Protein 2IQJ (pdb70)

Structure (mmCIF, N/CA/C/O backbone):
data_2IQJ
#
_entry.id   2IQJ
#
_cell.length_a   34.812
_cell.length_b   38.513
_cell.length_c   47.386
_cell.angle_alpha   90.10
_cell.angle_beta   108.89
_cell.angle_gamma   105.13
#
_symmetry.space_group_name_H-M   'P 1'
#
loop_
_entity.id
_entity.type
_entity.pdbx_description
1 polymer 'Stromal membrane-associated protein 1-like'
2 non-polymer 'ZINC ION'
3 non-polymer BETA-MERCAPTOETHANOL
4 non-polymer 'UNKNOWN ATOM OR ION'
5 water water
#
loop_
_atom_site.group_PDB
_atom_site.id
_atom_site.type_symbol
_atom_site.label_atom_id
_atom_site.label_alt_id
_atom_site.label_comp_id
_atom_site.label_asym_id
_atom_site.label_entity_id
_atom_site.label_seq_id
_atom_site.pdbx_PDB_ins_code
_atom_site.Cartn_x
_atom_site.Cartn_y
_atom_site.Cartn_z
_atom_site.occupancy
_atom_site.B_iso_or_equiv
_atom_site.auth_seq_id
_atom_site.auth_comp_id
_atom_site.auth_asym_id
_atom_site.auth_atom_id
_atom_site.pdbx_PDB_model_num
ATOM 1 N N . ARG A 1 13 ? 37.767 36.084 -11.940 1.00 36.56 11 ARG A N 1
ATOM 2 C CA . ARG A 1 13 ? 36.934 37.280 -12.324 1.00 37.47 11 ARG A CA 1
ATOM 3 C C . ARG A 1 13 ? 36.226 37.882 -11.104 1.00 35.04 11 ARG A C 1
ATOM 4 O O . ARG A 1 13 ? 36.161 39.114 -10.958 1.00 31.13 11 ARG A O 1
ATOM 6 N N . TYR A 1 14 ? 35.718 37.002 -10.232 1.00 33.62 12 TYR A N 1
ATOM 7 C CA . TYR A 1 14 ? 34.911 37.391 -9.053 1.00 35.60 12 TYR A CA 1
ATOM 8 C C . TYR A 1 14 ? 35.559 37.103 -7.680 1.00 34.89 12 TYR A C 1
ATOM 9 O O . TYR A 1 14 ? 34.923 37.299 -6.643 1.00 34.15 12 TYR A O 1
ATOM 18 N N . GLN A 1 15 ? 36.814 36.666 -7.673 1.00 36.76 13 GLN A N 1
ATOM 19 C CA . GLN A 1 15 ? 37.535 36.371 -6.414 1.00 35.76 13 GLN A CA 1
ATOM 20 C C . GLN A 1 15 ? 37.564 37.597 -5.465 1.00 34.53 13 GLN A C 1
ATOM 21 O O . GLN A 1 15 ? 37.460 37.451 -4.232 1.00 30.35 13 GLN A O 1
ATOM 24 N N . ALA A 1 16 ? 37.723 38.787 -6.048 1.00 28.54 14 ALA A N 1
ATOM 25 C CA . ALA A 1 16 ? 37.750 40.038 -5.299 1.00 25.34 14 ALA A CA 1
ATOM 26 C C . ALA A 1 16 ? 36.463 40.293 -4.586 1.00 23.18 14 ALA A C 1
ATOM 27 O O . ALA A 1 16 ? 36.454 40.656 -3.410 1.00 24.66 14 ALA A O 1
ATOM 29 N N . VAL A 1 17 ? 35.365 40.155 -5.319 1.00 22.00 15 VAL A N 1
ATOM 30 C CA . VAL A 1 17 ? 34.028 40.377 -4.769 1.00 23.98 15 VAL A CA 1
ATOM 31 C C . VAL A 1 17 ? 33.776 39.428 -3.605 1.00 23.52 15 VAL A C 1
ATOM 32 O O . VAL A 1 17 ? 33.292 39.839 -2.553 1.00 22.07 15 VAL A O 1
ATOM 36 N N . LEU A 1 18 ? 34.150 38.168 -3.814 1.00 20.39 16 LEU A N 1
ATOM 37 C CA . LEU A 1 18 ? 34.027 37.109 -2.835 1.00 24.33 16 LEU A CA 1
ATOM 38 C C . LEU A 1 18 ? 34.886 37.363 -1.604 1.00 23.71 16 LEU A C 1
ATOM 39 O O . LEU A 1 18 ? 34.422 37.144 -0.483 1.00 24.80 16 LEU A O 1
ATOM 44 N N . ALA A 1 19 ? 36.115 37.852 -1.830 1.00 20.96 17 ALA A N 1
ATOM 45 C CA . ALA A 1 19 ? 37.020 38.242 -0.781 1.00 24.48 17 ALA A CA 1
ATOM 46 C C . ALA A 1 19 ? 36.383 39.301 0.120 1.00 25.91 17 ALA A C 1
ATOM 47 O O . ALA A 1 19 ? 36.351 39.128 1.336 1.00 24.57 17 ALA A O 1
ATOM 49 N N . ASN A 1 20 ? 35.803 40.341 -0.490 1.00 28.35 18 ASN A N 1
ATOM 50 C CA A ASN A 1 20 ? 35.150 41.421 0.250 0.50 29.32 18 ASN A CA 1
ATOM 51 C CA B ASN A 1 20 ? 35.164 41.423 0.260 0.50 29.20 18 ASN A CA 1
ATOM 52 C C . ASN A 1 20 ? 33.949 40.935 1.047 1.00 29.49 18 ASN A C 1
ATOM 53 O O . ASN A 1 20 ? 33.670 41.437 2.128 1.00 28.56 18 ASN A O 1
ATOM 62 N N . LEU A 1 21 ? 33.230 39.971 0.492 1.00 28.83 19 LEU A N 1
ATOM 63 C CA . LEU A 1 21 ? 32.137 39.342 1.215 1.00 28.24 19 LEU A CA 1
ATOM 64 C C . LEU A 1 21 ? 32.682 38.474 2.357 1.00 24.05 19 LEU A C 1
ATOM 65 O O . LEU A 1 21 ? 32.039 38.396 3.381 1.00 30.05 19 LEU A O 1
ATOM 70 N N . LEU A 1 22 ? 33.860 37.854 2.196 1.00 25.36 20 LEU A N 1
ATOM 71 C CA . LEU A 1 22 ? 34.443 37.022 3.289 1.00 25.37 20 LEU A CA 1
ATOM 72 C C . LEU A 1 22 ? 35.028 37.872 4.438 1.00 27.31 20 LEU A C 1
ATOM 73 O O . LEU A 1 22 ? 35.439 37.319 5.457 1.00 24.45 20 LEU A O 1
ATOM 78 N N . LEU A 1 23 ? 35.040 39.197 4.260 1.00 27.15 21 LEU A N 1
ATOM 79 C CA . LEU A 1 23 ? 35.469 40.160 5.289 1.00 28.65 21 LEU A CA 1
ATOM 80 C C . LEU A 1 23 ? 34.365 40.504 6.221 1.00 30.80 21 LEU A C 1
ATOM 81 O O . LEU A 1 23 ? 34.616 40.955 7.338 1.00 36.09 21 LEU A O 1
ATOM 86 N N . GLU A 1 24 ? 33.129 40.352 5.757 1.00 30.76 22 GLU A N 1
ATOM 87 C CA . GLU A 1 24 ? 31.989 40.593 6.608 1.00 31.36 22 GLU A CA 1
ATOM 88 C C . GLU A 1 24 ? 32.121 39.686 7.859 1.00 28.42 22 GLU A C 1
ATOM 89 O O . GLU A 1 24 ? 32.436 38.499 7.759 1.00 24.36 22 GLU A O 1
ATOM 95 N N . GLU A 1 25 ? 31.946 40.264 9.040 1.00 29.58 23 GLU A N 1
ATOM 96 C CA . GLU A 1 25 ? 32.204 39.514 10.300 1.00 29.38 23 GLU A CA 1
ATOM 97 C C . GLU A 1 25 ? 31.451 38.166 10.435 1.00 25.41 23 GLU A C 1
ATOM 98 O O . GLU A 1 25 ? 32.051 37.139 10.781 1.00 27.12 23 GLU A O 1
ATOM 104 N N . ASP A 1 26 ? 30.151 38.166 10.145 1.00 25.56 24 ASP A N 1
ATOM 105 C CA . ASP A 1 26 ? 29.364 36.919 10.130 1.00 24.13 24 ASP A CA 1
ATOM 106 C C . ASP A 1 26 ? 29.903 35.850 9.167 1.00 24.75 24 ASP A C 1
ATOM 107 O O . ASP A 1 26 ? 29.670 34.636 9.375 1.00 18.17 24 ASP A O 1
ATOM 112 N N . ASN A 1 27 ? 30.606 36.287 8.117 1.00 22.06 25 ASN A N 1
ATOM 113 C CA . ASN A 1 27 ? 31.107 35.367 7.088 1.00 20.48 25 ASN A CA 1
ATOM 114 C C . ASN A 1 27 ? 32.498 34.822 7.384 1.00 21.16 25 ASN A C 1
ATOM 115 O O . ASN A 1 27 ? 33.087 34.080 6.570 1.00 20.27 25 ASN A O 1
ATOM 120 N N . LYS A 1 28 ? 33.020 35.171 8.558 1.00 24.79 26 LYS A N 1
ATOM 121 C CA . LYS A 1 28 ? 34.318 34.681 9.019 1.00 26.66 26 LYS A CA 1
ATOM 122 C C . LYS A 1 28 ? 34.174 33.351 9.782 1.00 24.14 26 LYS A C 1
ATOM 123 O O . LYS A 1 28 ? 35.151 32.805 10.252 1.00 25.40 26 LYS A O 1
ATOM 127 N N . PHE A 1 29 ? 32.941 32.844 9.853 1.00 22.98 27 PHE A N 1
ATOM 128 C CA . PHE A 1 29 ? 32.595 31.618 10.573 1.00 18.90 27 PHE A CA 1
ATOM 129 C C . PHE A 1 29 ? 31.591 30.802 9.766 1.00 17.65 27 PHE A C 1
ATOM 130 O O . PHE A 1 29 ? 30.706 31.360 9.128 1.00 19.29 27 PHE A O 1
ATOM 138 N N . CYS A 1 30 ? 31.718 29.490 9.795 1.00 17.91 28 CYS A N 1
ATOM 139 C CA . CYS A 1 30 ? 30.776 28.646 9.106 1.00 17.81 28 CYS A CA 1
ATOM 140 C C . CYS A 1 30 ? 29.357 28.939 9.597 1.00 15.54 28 CYS A C 1
ATOM 141 O O . CYS A 1 30 ? 29.120 29.078 10.775 1.00 14.86 28 CYS A O 1
ATOM 144 N N . ALA A 1 31 ? 28.428 29.083 8.656 1.00 15.14 29 ALA A N 1
ATOM 145 C CA . ALA A 1 31 ? 27.038 29.397 8.978 1.00 16.80 29 ALA A CA 1
ATOM 146 C C . ALA A 1 31 ? 26.391 28.355 9.870 1.00 19.35 29 ALA A C 1
ATOM 147 O O . ALA A 1 31 ? 25.490 28.675 10.642 1.00 21.02 29 ALA A O 1
ATOM 149 N N . ASP A 1 32 ? 26.818 27.104 9.726 1.00 17.64 30 ASP A N 1
ATOM 150 C CA . ASP A 1 32 ? 26.172 25.998 10.427 1.00 17.35 30 ASP A CA 1
ATOM 151 C C . ASP A 1 32 ? 26.907 25.570 11.672 1.00 14.81 30 ASP A C 1
ATOM 152 O O . ASP A 1 32 ? 26.288 25.428 12.697 1.00 16.14 30 ASP A O 1
ATOM 157 N N . CYS A 1 33 ? 28.227 25.400 11.582 1.00 16.29 31 CYS A N 1
ATOM 158 C CA . CYS A 1 33 ? 29.017 24.915 12.735 1.00 16.24 31 CYS A CA 1
ATOM 159 C C . CYS A 1 33 ? 29.933 25.998 13.377 1.00 16.67 31 CYS A C 1
ATOM 160 O O . CYS A 1 33 ? 30.542 25.731 14.401 1.00 16.36 31 CYS A O 1
ATOM 163 N N . GLN A 1 34 ? 30.027 27.170 12.724 1.00 16.41 32 GLN A N 1
ATOM 164 C CA . GLN A 1 34 ? 30.811 28.365 13.178 1.00 19.94 32 GLN A CA 1
ATOM 165 C C . GLN A 1 34 ? 32.317 28.185 13.275 1.00 22.26 32 GLN A C 1
ATOM 166 O O . GLN A 1 34 ? 33.023 29.005 13.878 1.00 21.32 32 GLN A O 1
ATOM 172 N N . SER A 1 35 ? 32.835 27.166 12.624 1.00 22.88 33 SER A N 1
ATOM 173 C CA . SER A 1 35 ? 34.282 27.043 12.504 1.00 25.00 33 SER A CA 1
ATOM 174 C C . SER A 1 35 ? 34.841 28.216 11.673 1.00 24.84 33 SER A C 1
ATOM 175 O O . SER A 1 35 ? 34.186 28.763 10.781 1.00 19.74 33 SER A O 1
ATOM 178 N N . LYS A 1 36 ? 36.056 28.619 11.967 1.00 23.83 34 LYS A N 1
ATOM 179 C CA . LYS A 1 36 ? 36.523 29.870 11.385 1.00 24.10 34 LYS A CA 1
ATOM 180 C C . LYS A 1 36 ? 37.024 29.748 9.944 1.00 22.80 34 LYS A C 1
ATOM 181 O O . LYS A 1 36 ? 37.564 28.724 9.542 1.00 25.93 34 LYS A O 1
ATOM 187 N N . GLY A 1 37 ? 36.788 30.818 9.184 1.00 21.13 35 GLY A N 1
ATOM 188 C CA . GLY A 1 37 ? 37.289 30.953 7.840 1.00 23.15 35 GLY A CA 1
ATOM 189 C C . GLY A 1 37 ? 36.702 29.987 6.839 1.00 21.28 35 GLY A C 1
ATOM 190 O O . GLY A 1 37 ? 37.446 29.279 6.176 1.00 25.00 35 GLY A O 1
ATOM 191 N N . PRO A 1 38 ? 35.358 29.976 6.694 1.00 22.79 36 PRO A N 1
ATOM 192 C CA . PRO A 1 38 ? 34.730 29.100 5.724 1.00 23.19 36 PRO A CA 1
ATOM 193 C C . PRO A 1 38 ? 35.165 29.460 4.288 1.00 20.21 36 PRO A C 1
ATOM 194 O O . PRO A 1 38 ? 35.253 30.637 3.979 1.00 17.60 36 PRO A O 1
ATOM 198 N N . ARG A 1 39 ? 35.443 28.457 3.448 1.00 19.80 37 ARG A N 1
ATOM 199 C CA . ARG A 1 39 ? 35.883 28.697 2.048 1.00 23.49 37 ARG A CA 1
ATOM 200 C C . ARG A 1 39 ? 34.980 27.994 1.010 1.00 22.36 37 ARG A C 1
ATOM 201 O O . ARG A 1 39 ? 35.363 27.818 -0.140 1.00 22.48 37 ARG A O 1
ATOM 209 N N . TRP A 1 40 ? 33.758 27.661 1.431 1.00 19.03 38 TRP A N 1
ATOM 210 C CA . TRP A 1 40 ? 32.773 27.032 0.613 1.00 18.88 38 TRP A CA 1
ATOM 211 C C . TRP A 1 40 ? 31.462 27.770 0.799 1.00 19.41 38 TRP A C 1
ATOM 212 O O . TRP A 1 40 ? 31.322 28.667 1.674 1.00 16.07 38 TRP A O 1
ATOM 223 N N . ALA A 1 41 ? 30.517 27.471 -0.075 1.00 19.68 39 ALA A N 1
ATOM 224 C CA . ALA A 1 41 ? 29.223 28.143 -0.020 1.00 17.33 39 ALA A CA 1
ATOM 225 C C . ALA A 1 41 ? 28.130 27.286 -0.589 1.00 16.56 39 ALA A C 1
ATOM 226 O O . ALA A 1 41 ? 28.357 26.494 -1.533 1.00 17.21 39 ALA A O 1
ATOM 228 N N . SER A 1 42 ? 26.942 27.437 0.004 1.00 15.24 40 SER A N 1
ATOM 229 C CA . SER A 1 42 ? 25.696 27.121 -0.625 1.00 17.23 40 SER A CA 1
ATOM 230 C C . SER A 1 42 ? 25.155 28.443 -1.195 1.00 19.73 40 SER A C 1
ATOM 231 O O . SER A 1 42 ? 24.695 29.343 -0.455 1.00 18.64 40 SER A O 1
ATOM 234 N N . TRP A 1 43 ? 25.211 28.564 -2.508 1.00 16.71 41 TRP A N 1
ATOM 235 C CA . TRP A 1 43 ? 24.931 29.838 -3.137 1.00 19.64 41 TRP A CA 1
ATOM 236 C C . TRP A 1 43 ? 23.435 30.084 -3.327 1.00 19.17 41 TRP A C 1
ATOM 237 O O . TRP A 1 43 ? 22.993 31.234 -3.284 1.00 20.88 41 TRP A O 1
ATOM 248 N N . ASN A 1 44 ? 22.641 29.025 -3.452 1.00 17.61 42 ASN A N 1
ATOM 249 C CA . ASN A 1 44 ? 21.178 29.227 -3.577 1.00 19.91 42 ASN A CA 1
ATOM 250 C C . ASN A 1 44 ? 20.533 29.563 -2.199 1.00 20.01 42 ASN A C 1
ATOM 251 O O . ASN A 1 44 ? 19.597 30.345 -2.116 1.00 23.30 42 ASN A O 1
ATOM 256 N N . ILE A 1 45 ? 21.087 28.999 -1.139 1.00 19.82 43 ILE A N 1
ATOM 257 C CA . ILE A 1 45 ? 20.703 29.347 0.225 1.00 19.55 43 ILE A CA 1
ATOM 258 C C . ILE A 1 45 ? 21.316 30.715 0.597 1.00 19.38 43 ILE A C 1
ATOM 259 O O . ILE A 1 45 ? 20.627 31.537 1.139 1.00 17.91 43 ILE A O 1
ATOM 264 N N . GLY A 1 46 ? 22.605 30.917 0.278 1.00 16.70 44 GLY A N 1
ATOM 265 C CA . GLY A 1 46 ? 23.334 32.178 0.474 1.00 18.74 44 GLY A CA 1
ATOM 266 C C . GLY A 1 46 ? 24.241 32.225 1.695 1.00 17.36 44 GLY A C 1
ATOM 267 O O . GLY A 1 46 ? 24.432 33.280 2.310 1.00 21.03 44 GLY A O 1
ATOM 268 N N . VAL A 1 47 ? 24.775 31.072 2.057 1.00 19.14 45 VAL A N 1
ATOM 269 C CA . VAL A 1 47 ? 25.608 30.920 3.254 1.00 16.14 45 VAL A CA 1
ATOM 270 C C . VAL A 1 47 ? 27.027 30.495 2.880 1.00 16.68 45 VAL A C 1
ATOM 271 O O . VAL A 1 47 ? 27.215 29.706 1.959 1.00 18.57 45 VAL A O 1
ATOM 275 N N . PHE A 1 48 ? 27.995 31.029 3.606 1.00 13.88 46 PHE A N 1
ATOM 276 C CA . PHE A 1 48 ? 29.347 30.550 3.550 1.00 16.68 46 PHE A C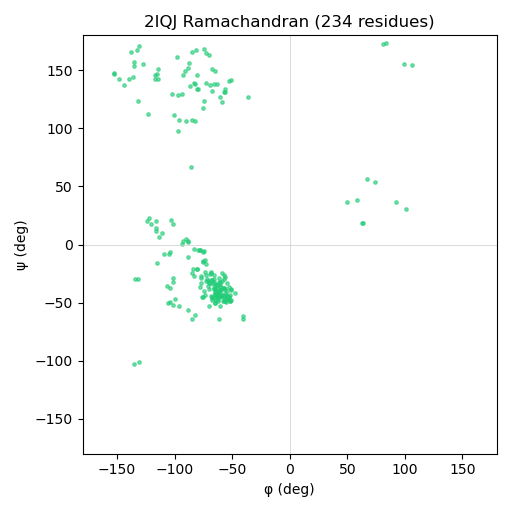A 1
ATOM 277 C C . PHE A 1 48 ? 29.566 29.511 4.654 1.00 15.99 46 PHE A C 1
ATOM 278 O O . PHE A 1 48 ? 29.278 29.766 5.831 1.00 18.14 46 PHE A O 1
ATOM 286 N N . ILE A 1 49 ? 30.104 28.368 4.257 1.00 13.10 47 ILE A N 1
ATOM 287 C CA . ILE A 1 49 ? 30.256 27.186 5.104 1.00 13.21 47 ILE A CA 1
ATOM 288 C C . ILE A 1 49 ? 31.647 26.573 4.940 1.00 15.35 47 ILE A C 1
ATOM 289 O O . ILE A 1 49 ? 32.330 26.775 3.937 1.00 17.81 47 ILE A O 1
ATOM 294 N N . CYS A 1 50 ? 32.063 25.821 5.949 1.00 16.92 48 CYS A N 1
ATOM 295 C CA . CYS A 1 50 ? 33.305 25.071 5.892 1.00 19.54 48 CYS A CA 1
ATOM 296 C C . CYS A 1 50 ? 33.175 23.827 4.982 1.00 19.06 48 CYS A C 1
ATOM 297 O O . CYS A 1 50 ? 32.079 23.420 4.581 1.00 17.32 48 CYS A O 1
ATOM 300 N N . ILE A 1 51 ? 34.315 23.222 4.678 1.00 21.13 49 ILE A N 1
ATOM 301 C CA . ILE A 1 51 ? 34.350 22.106 3.748 1.00 21.32 49 ILE A CA 1
ATOM 302 C C . ILE A 1 51 ? 33.559 20.893 4.259 1.00 19.20 49 ILE A C 1
ATOM 303 O O . ILE A 1 51 ? 32.974 20.165 3.470 1.00 17.83 49 ILE A O 1
ATOM 308 N N . ARG A 1 52 ? 33.576 20.666 5.570 1.00 20.90 50 ARG A N 1
ATOM 309 C CA . ARG A 1 52 ? 32.835 19.559 6.175 1.00 18.60 50 ARG A CA 1
ATOM 310 C C . ARG A 1 52 ? 31.332 19.755 6.026 1.00 18.12 50 ARG A C 1
ATOM 311 O O . ARG A 1 52 ? 30.648 18.820 5.661 1.00 16.77 50 ARG A O 1
ATOM 319 N N . CYS A 1 53 ? 30.831 20.958 6.313 1.00 15.33 51 CYS A N 1
ATOM 320 C CA . CYS A 1 53 ? 29.416 21.253 6.171 1.00 17.59 51 CYS A CA 1
ATOM 321 C C . CYS A 1 53 ? 29.022 21.348 4.705 1.00 17.97 51 CYS A C 1
ATOM 322 O O . CYS A 1 53 ? 27.912 21.001 4.357 1.00 21.59 51 CYS A O 1
ATOM 325 N N . ALA A 1 54 ? 29.944 21.763 3.832 1.00 20.61 52 ALA A N 1
ATOM 326 C CA . ALA A 1 54 ? 29.698 21.714 2.352 1.00 20.39 52 ALA A CA 1
ATOM 327 C C . ALA A 1 54 ? 29.450 20.265 1.909 1.00 18.00 52 ALA A C 1
ATOM 328 O O . ALA A 1 54 ? 28.596 20.020 1.086 1.00 17.78 52 ALA A O 1
ATOM 330 N N . GLY A 1 55 ? 30.196 19.321 2.496 1.00 15.84 53 GLY A N 1
ATOM 331 C CA . GLY A 1 55 ? 30.025 17.875 2.272 1.00 19.62 53 GLY A CA 1
ATOM 332 C C . GLY A 1 55 ? 28.628 17.372 2.637 1.00 18.75 53 GLY A C 1
ATOM 333 O O . GLY A 1 55 ? 28.009 16.624 1.877 1.00 21.00 53 GLY A O 1
ATOM 334 N N . ILE A 1 56 ? 28.121 17.827 3.779 1.00 18.52 54 ILE A N 1
ATOM 335 C CA . ILE A 1 56 ? 26.723 17.602 4.204 1.00 18.28 54 ILE A CA 1
ATOM 336 C C . ILE A 1 56 ? 25.658 18.263 3.293 1.00 19.40 54 ILE A C 1
ATOM 337 O O . ILE A 1 56 ? 24.655 17.608 2.932 1.00 17.76 54 ILE A O 1
ATOM 342 N N . HIS A 1 57 ? 25.846 19.544 2.950 1.00 15.13 55 HIS A N 1
ATOM 343 C CA . HIS A 1 57 ? 24.982 20.254 2.001 1.00 18.08 55 HIS A CA 1
ATOM 344 C C . HIS A 1 57 ? 24.886 19.479 0.697 1.00 21.36 55 HIS A C 1
ATOM 345 O O . HIS A 1 57 ? 23.798 19.249 0.197 1.00 20.14 55 HIS A O 1
ATOM 352 N N . ARG A 1 58 ? 26.034 19.034 0.183 1.00 21.89 56 ARG A N 1
ATOM 353 C CA . ARG A 1 58 ? 26.055 18.248 -1.049 1.00 28.14 56 ARG A CA 1
ATOM 354 C C . ARG A 1 58 ? 25.112 17.058 -0.992 1.00 28.24 56 ARG A C 1
ATOM 355 O O . ARG A 1 58 ? 24.389 16.787 -1.951 1.00 26.59 56 ARG A O 1
ATOM 363 N N . ASN A 1 59 ? 25.115 16.357 0.129 1.00 29.36 57 ASN A N 1
ATOM 364 C CA . ASN A 1 59 ? 24.266 15.201 0.286 1.00 30.30 57 ASN A CA 1
ATOM 365 C C . ASN A 1 59 ? 22.793 15.515 0.519 1.00 28.53 57 ASN A C 1
ATOM 366 O O . ASN A 1 59 ? 21.978 14.618 0.408 1.00 28.98 57 ASN A O 1
ATOM 371 N N . LEU A 1 60 ? 22.455 16.767 0.837 1.00 25.79 58 LEU A N 1
ATOM 372 C CA . LEU A 1 60 ? 21.046 17.161 0.932 1.00 27.15 58 LEU A CA 1
ATOM 373 C C . LEU A 1 60 ? 20.376 17.122 -0.428 1.00 26.73 58 LEU A C 1
ATOM 374 O O . LEU A 1 60 ? 19.181 16.874 -0.513 1.00 27.04 58 LEU A O 1
ATOM 379 N N . GLY A 1 61 ? 21.141 17.383 -1.477 1.00 25.69 59 GLY A N 1
ATOM 380 C CA . GLY A 1 61 ? 20.621 17.388 -2.850 1.00 27.48 59 GLY A CA 1
ATOM 381 C C . G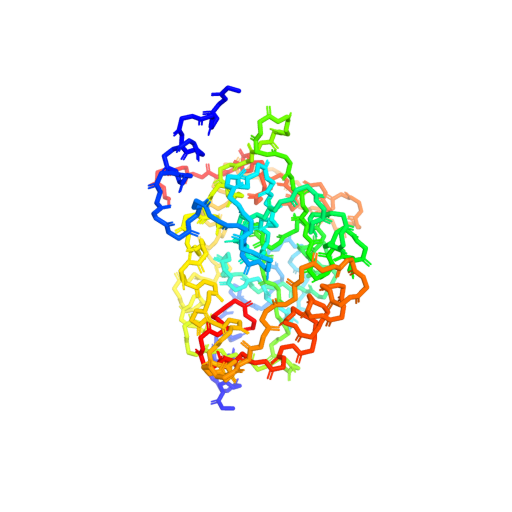LY A 1 61 ? 20.514 18.817 -3.344 1.00 26.37 59 GLY A C 1
ATOM 382 O O . GLY A 1 61 ? 20.377 19.750 -2.547 1.00 26.52 59 GLY A O 1
ATOM 383 N N . VAL A 1 62 ? 20.569 18.975 -4.663 1.00 25.09 60 VAL A N 1
ATOM 384 C CA . VAL A 1 62 ? 20.576 20.290 -5.320 1.00 24.80 60 VAL A CA 1
ATOM 385 C C . VAL A 1 62 ? 19.245 20.998 -5.315 1.00 22.81 60 VAL A C 1
ATOM 386 O O . VAL A 1 62 ? 19.184 22.207 -5.597 1.00 21.82 60 VAL A O 1
ATOM 390 N N . HIS A 1 63 ? 18.183 20.263 -4.983 1.00 20.30 61 HIS A N 1
ATOM 391 C CA . HIS A 1 63 ? 16.892 20.871 -4.718 1.00 23.01 61 HIS A CA 1
ATOM 392 C C . HIS A 1 63 ? 16.913 21.698 -3.449 1.00 22.58 61 HIS A C 1
ATOM 393 O O . HIS A 1 63 ? 16.117 22.614 -3.328 1.00 24.03 61 HIS A O 1
ATOM 400 N N . ILE A 1 64 ? 17.835 21.392 -2.525 1.00 21.68 62 ILE A N 1
ATOM 401 C CA . ILE A 1 64 ? 17.957 22.109 -1.246 1.00 22.40 62 ILE A CA 1
ATOM 402 C C . ILE A 1 64 ? 19.172 23.072 -1.278 1.00 21.84 62 ILE A C 1
ATOM 403 O O . ILE A 1 64 ? 19.052 24.258 -0.958 1.00 20.06 62 ILE A O 1
ATOM 408 N N . SER A 1 65 ? 20.319 22.563 -1.698 1.00 21.10 63 SER A N 1
ATOM 409 C CA . SER A 1 65 ? 21.570 23.304 -1.586 1.00 19.49 63 SER A CA 1
ATOM 410 C C . SER A 1 65 ? 22.467 23.052 -2.761 1.00 16.15 63 SER A C 1
ATOM 411 O O . SER A 1 65 ? 22.606 21.921 -3.211 1.00 16.91 63 SER A O 1
ATOM 414 N N . ARG A 1 66 ? 23.071 24.123 -3.260 1.00 18.44 64 ARG A N 1
ATOM 415 C CA . ARG A 1 66 ? 23.985 24.055 -4.391 1.00 19.36 64 ARG A CA 1
ATOM 416 C C . ARG A 1 66 ? 25.300 24.645 -3.928 1.00 18.24 64 ARG A C 1
ATOM 417 O O . ARG A 1 66 ? 25.401 25.815 -3.660 1.00 19.62 64 ARG A O 1
ATOM 425 N N . VAL A 1 67 ? 26.304 23.787 -3.841 1.00 17.84 65 VAL A N 1
ATOM 426 C CA . VAL A 1 67 ? 27.525 24.061 -3.142 1.00 18.91 65 VAL A CA 1
ATOM 427 C C . VAL A 1 67 ? 28.640 24.420 -4.134 1.00 19.73 65 VAL A C 1
ATOM 428 O O . VAL A 1 67 ? 28.861 23.686 -5.091 1.00 16.45 65 VAL A O 1
ATOM 432 N N . LYS A 1 68 ? 29.325 25.530 -3.895 1.00 20.60 66 LYS A N 1
ATOM 433 C CA . LYS A 1 68 ? 30.590 25.839 -4.572 1.00 21.01 66 LYS A CA 1
ATOM 434 C C . LYS A 1 68 ? 31.741 26.192 -3.618 1.00 23.22 66 LYS A C 1
ATOM 435 O O . LYS A 1 68 ? 3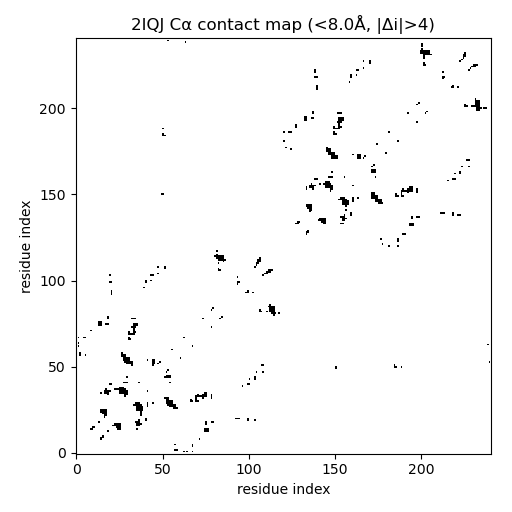1.542 26.663 -2.506 1.00 25.06 66 LYS A O 1
ATOM 441 N N . SER A 1 69 ? 32.952 25.969 -4.102 1.00 21.23 67 SER A N 1
ATOM 442 C CA . SER A 1 69 ? 34.166 26.462 -3.483 1.00 18.91 67 SER A CA 1
ATOM 443 C C . SER A 1 69 ? 34.347 27.928 -3.871 1.00 22.33 67 SER A C 1
ATOM 444 O O . SER A 1 69 ? 34.184 28.314 -5.044 1.00 23.22 67 SER A O 1
ATOM 447 N N . VAL A 1 70 ? 34.667 28.735 -2.884 1.00 19.20 68 VAL A N 1
ATOM 448 C CA . VAL A 1 70 ? 35.028 30.120 -3.063 1.00 23.01 68 VAL A CA 1
ATOM 449 C C . VAL A 1 70 ? 36.272 30.296 -3.950 1.00 24.71 68 VAL A C 1
ATOM 450 O O . VAL A 1 70 ? 36.358 31.241 -4.695 1.00 23.86 68 VAL A O 1
ATOM 454 N N . ASN A 1 71 ? 37.220 29.383 -3.886 1.00 26.32 69 ASN A N 1
ATOM 455 C CA . ASN A 1 71 ? 38.479 29.601 -4.611 1.00 32.83 69 ASN A CA 1
ATOM 456 C C . ASN A 1 71 ? 38.770 28.618 -5.751 1.00 29.49 69 ASN A C 1
ATOM 457 O O . ASN A 1 71 ? 39.581 28.911 -6.612 1.00 32.44 69 ASN A O 1
ATOM 462 N N . LEU A 1 72 ? 38.073 27.493 -5.780 1.00 24.58 70 LEU A N 1
ATOM 463 C CA . LEU A 1 72 ? 38.250 26.509 -6.831 1.00 21.70 70 LEU A CA 1
ATOM 464 C C . LEU A 1 72 ? 37.168 26.546 -7.899 1.00 24.65 70 LEU A C 1
ATOM 465 O O . LEU A 1 72 ? 37.404 26.109 -9.011 1.00 26.49 70 LEU A O 1
ATOM 470 N N . ASP A 1 73 ? 35.964 26.967 -7.546 1.00 19.22 71 ASP A N 1
ATOM 471 C CA . ASP A 1 73 ? 34.890 27.039 -8.535 1.00 20.80 71 ASP A CA 1
ATOM 472 C C . ASP A 1 73 ? 34.849 28.380 -9.281 1.00 22.07 71 ASP A C 1
ATOM 473 O O . ASP A 1 73 ? 35.221 29.433 -8.740 1.00 25.13 71 ASP A O 1
ATOM 478 N N . GLN A 1 74 ? 34.355 28.337 -10.518 1.00 24.30 72 GLN A N 1
ATOM 479 C CA . GLN A 1 74 ? 33.959 29.525 -11.253 1.00 27.04 72 GLN A CA 1
ATOM 480 C C . GLN A 1 74 ? 32.542 29.896 -10.835 1.00 21.99 72 GLN A C 1
ATOM 481 O O . GLN A 1 74 ? 31.695 29.041 -10.647 1.00 25.23 72 GLN A O 1
ATOM 487 N N . TRP A 1 75 ? 32.303 31.180 -10.669 1.00 20.28 73 TRP A N 1
ATOM 488 C CA . TRP A 1 75 ? 30.996 31.671 -10.244 1.00 22.61 73 TRP A CA 1
ATOM 489 C C . TRP A 1 75 ? 30.381 32.501 -11.340 1.00 24.76 73 TRP A C 1
ATOM 490 O O . TRP A 1 75 ? 31.089 33.197 -12.061 1.00 28.54 73 TRP A O 1
ATOM 501 N N . THR A 1 76 ? 29.048 32.456 -11.449 1.00 23.09 74 THR A N 1
ATOM 502 C CA . THR A 1 76 ? 28.322 33.377 -12.311 1.00 21.92 74 THR A CA 1
ATOM 503 C C . THR A 1 76 ? 28.014 34.642 -11.516 1.00 25.12 74 THR A C 1
ATOM 504 O O . THR A 1 76 ? 27.935 34.603 -10.254 1.00 22.32 74 THR A O 1
ATOM 508 N N . GLN A 1 77 ? 27.806 35.761 -12.219 1.00 21.60 75 GLN A N 1
ATOM 509 C CA . GLN A 1 77 ? 27.331 37.004 -11.567 1.00 26.47 75 GLN A CA 1
ATOM 510 C C . GLN A 1 77 ? 26.080 36.789 -10.692 1.00 24.13 75 GLN A C 1
ATOM 511 O O . GLN A 1 77 ? 25.956 37.390 -9.632 1.00 25.46 75 GLN A O 1
ATOM 517 N N . GLU A 1 78 ? 25.146 35.955 -11.141 1.00 21.68 76 GLU A N 1
ATOM 518 C CA . GLU A 1 78 ? 23.885 35.773 -10.390 1.00 26.58 76 GLU A CA 1
ATOM 519 C C . GLU A 1 78 ? 24.150 35.022 -9.078 1.00 25.57 76 GLU A C 1
ATOM 520 O O . GLU A 1 78 ? 23.535 35.314 -8.041 1.00 24.10 76 GLU A O 1
ATOM 526 N N . GLN A 1 79 ? 25.053 34.055 -9.138 1.00 25.32 77 GLN A N 1
ATOM 527 C CA . GLN A 1 79 ? 25.435 33.277 -7.943 1.00 26.31 77 GLN A CA 1
ATOM 528 C C . GLN A 1 79 ? 26.119 34.134 -6.894 1.00 24.94 77 GLN A C 1
ATOM 529 O O . GLN A 1 79 ? 25.842 33.982 -5.698 1.00 25.50 77 GLN A O 1
ATOM 535 N N . ILE A 1 80 ? 27.021 35.022 -7.339 1.00 24.15 78 ILE A N 1
ATOM 536 C CA . ILE A 1 80 ? 27.616 36.051 -6.461 1.00 22.97 78 ILE A CA 1
ATOM 537 C C . ILE A 1 80 ? 26.523 36.925 -5.843 1.00 24.96 78 ILE A C 1
ATOM 538 O O . ILE A 1 80 ? 26.504 37.174 -4.627 1.00 22.09 78 ILE A O 1
ATOM 543 N N . GLN A 1 81 ? 25.612 37.391 -6.687 1.00 22.89 79 GLN A N 1
ATOM 544 C CA . GLN A 1 81 ? 24.471 38.207 -6.231 1.00 27.30 79 GLN A CA 1
ATOM 545 C C . GLN A 1 81 ? 23.650 37.526 -5.123 1.00 25.27 79 GLN A C 1
ATOM 546 O O . GLN A 1 81 ? 23.199 38.171 -4.188 1.00 22.69 79 GLN A O 1
ATOM 552 N N . CYS A 1 82 ? 23.457 36.221 -5.257 1.00 24.28 80 CYS A N 1
ATOM 553 C CA . CYS A 1 82 ? 22.811 35.432 -4.229 1.00 25.72 80 CYS A CA 1
ATOM 554 C C . CYS A 1 82 ? 23.490 35.564 -2.855 1.00 24.04 80 CYS A C 1
ATOM 555 O O . CYS A 1 82 ? 22.804 35.714 -1.832 1.00 20.86 80 CYS A O 1
ATOM 558 N N . MET A 1 83 ? 24.825 35.517 -2.842 1.00 19.66 81 MET A N 1
ATOM 559 C CA . MET A 1 83 ? 25.603 35.656 -1.603 1.00 21.19 81 MET A CA 1
ATOM 560 C C . MET A 1 83 ? 25.538 37.098 -1.083 1.00 23.36 81 MET A C 1
ATOM 561 O O . MET A 1 83 ? 25.526 37.322 0.095 1.00 25.31 81 MET A O 1
ATOM 566 N N . GLN A 1 84 ? 25.509 38.068 -1.990 1.00 27.51 82 GLN A N 1
ATOM 567 C CA . GLN A 1 84 ? 25.426 39.477 -1.589 1.00 28.91 82 GLN A CA 1
ATOM 568 C C . GLN A 1 84 ? 24.118 39.777 -0.914 1.00 27.04 82 GLN A C 1
ATOM 569 O O . GLN A 1 84 ? 24.086 40.500 0.092 1.00 30.81 82 GLN A O 1
ATOM 575 N N . GLU A 1 85 ? 23.047 39.163 -1.401 1.00 28.32 83 GLU A N 1
ATOM 576 C CA . GLU A 1 85 ? 21.712 39.424 -0.861 1.00 32.27 83 GLU A CA 1
ATOM 577 C C . GLU A 1 85 ? 21.371 38.612 0.408 1.00 28.93 83 GLU A C 1
ATOM 578 O O . GLU A 1 85 ? 20.305 38.781 0.969 1.00 24.17 83 GLU A O 1
ATOM 584 N N . MET A 1 86 ? 22.261 37.714 0.831 1.00 24.12 84 MET A N 1
ATOM 585 C CA . MET A 1 86 ? 22.015 36.906 2.008 1.00 23.31 84 MET A CA 1
ATOM 586 C C . MET A 1 86 ? 23.232 37.000 2.868 1.00 23.35 84 MET A C 1
ATOM 587 O O . MET A 1 86 ? 23.403 38.017 3.534 1.00 22.24 84 MET A O 1
ATOM 592 N N . GLY A 1 87 ? 24.097 35.987 2.842 1.00 16.54 85 GLY A N 1
ATOM 593 C CA . GLY A 1 87 ? 25.180 35.898 3.791 1.00 21.47 85 GLY A CA 1
ATOM 594 C C . GLY A 1 87 ? 24.762 35.336 5.138 1.00 20.56 85 GLY A C 1
ATOM 595 O O . GLY A 1 87 ? 23.567 35.078 5.409 1.00 21.93 85 GLY A O 1
ATOM 596 N N . ASN A 1 88 ? 25.751 35.092 5.982 1.00 17.48 86 ASN A N 1
ATOM 597 C CA . ASN A 1 88 ? 25.513 34.267 7.199 1.00 19.70 86 ASN A CA 1
ATOM 598 C C . ASN A 1 88 ? 24.667 34.977 8.250 1.00 21.11 86 ASN A C 1
ATOM 599 O O . ASN A 1 88 ? 23.921 34.330 8.995 1.00 24.47 86 ASN A O 1
ATOM 604 N N . GLY A 1 89 ? 24.796 36.304 8.295 1.00 19.50 87 GLY A N 1
ATOM 605 C CA . GLY A 1 89 ? 23.997 37.158 9.177 1.00 21.05 87 GLY A CA 1
ATOM 606 C C . GLY A 1 89 ? 22.530 37.053 8.876 1.00 21.41 87 GLY A C 1
ATOM 607 O O . GLY A 1 89 ? 21.766 36.604 9.721 1.00 24.47 87 GLY A O 1
ATOM 608 N N . LYS A 1 90 ? 22.137 37.478 7.667 1.00 21.02 88 LYS A N 1
ATOM 609 C CA . LYS A 1 90 ? 20.762 37.417 7.231 1.00 23.73 88 LYS A CA 1
ATOM 610 C C . LYS A 1 90 ? 20.201 35.994 7.197 1.00 20.89 88 LYS A C 1
ATOM 611 O O . LYS A 1 90 ? 19.008 35.783 7.486 1.00 17.84 88 LYS A O 1
ATOM 617 N N . ALA A 1 91 ? 21.029 35.019 6.823 1.00 20.27 89 ALA A N 1
ATOM 618 C CA . ALA A 1 91 ? 20.606 33.621 6.846 1.00 23.08 89 ALA A CA 1
ATOM 619 C C . ALA A 1 91 ? 20.264 33.088 8.261 1.00 21.65 89 ALA A C 1
ATOM 620 O O . ALA A 1 91 ? 19.300 32.334 8.397 1.00 27.91 89 ALA A O 1
ATOM 622 N N . ASN A 1 92 ? 21.077 33.446 9.269 1.00 25.31 90 ASN A N 1
ATOM 623 C CA . ASN A 1 92 ? 20.837 33.152 10.723 1.00 25.61 90 ASN A CA 1
ATOM 624 C C . ASN A 1 92 ? 19.456 33.685 11.160 1.00 24.52 90 ASN A C 1
ATOM 625 O O . ASN A 1 92 ? 18.683 32.991 11.823 1.00 22.32 90 ASN A O 1
ATOM 630 N N . ARG A 1 93 ? 19.151 34.904 10.757 1.00 24.16 91 ARG A N 1
ATOM 631 C CA . ARG A 1 93 ? 17.858 35.533 11.104 1.00 25.02 91 ARG A CA 1
ATOM 632 C C . ARG A 1 93 ? 16.666 34.770 10.508 1.00 23.32 91 ARG A C 1
ATOM 633 O O . ARG A 1 93 ? 15.600 34.702 11.115 1.00 20.90 91 ARG A O 1
ATOM 641 N N . LEU A 1 94 ? 16.840 34.209 9.314 1.00 24.07 92 LEU A N 1
ATOM 642 C CA . LEU A 1 94 ? 15.771 33.456 8.656 1.00 23.29 92 LEU A CA 1
ATOM 643 C C . LEU A 1 94 ? 15.702 32.004 9.184 1.00 20.40 92 LEU A C 1
ATOM 644 O O . LEU A 1 94 ? 14.684 31.560 9.753 1.00 19.47 92 LEU A O 1
ATOM 649 N N . TYR A 1 95 ? 16.793 31.269 8.992 1.00 20.35 93 TYR A N 1
ATOM 650 C CA . TYR A 1 95 ? 16.798 29.843 9.256 1.00 18.99 93 TYR A CA 1
ATOM 651 C C . TYR A 1 95 ? 16.965 29.496 10.730 1.00 18.42 93 TYR A C 1
ATOM 652 O O . TYR A 1 95 ? 16.652 28.390 11.107 1.00 20.21 93 TYR A O 1
ATOM 661 N N . GLU A 1 96 ? 17.494 30.398 11.546 1.00 20.38 94 GLU A N 1
ATOM 662 C CA . GLU A 1 96 ? 17.696 30.083 12.951 1.00 20.13 94 GLU A CA 1
ATOM 663 C C . GLU A 1 96 ? 16.834 30.975 13.860 1.00 24.56 94 GLU A C 1
ATOM 664 O O . GLU A 1 96 ? 17.103 31.092 15.047 1.00 24.37 94 GLU A O 1
ATOM 670 N N . ALA A 1 97 ? 15.776 31.558 13.297 1.00 26.83 95 ALA A N 1
ATOM 671 C CA . ALA A 1 97 ? 14.911 32.482 14.045 1.00 27.53 95 ALA A CA 1
ATOM 672 C C . ALA A 1 97 ? 14.420 31.861 15.351 1.00 27.39 95 ALA A C 1
ATOM 673 O O . ALA A 1 97 ? 14.456 32.508 16.394 1.00 25.26 95 ALA A O 1
ATOM 675 N N . TYR A 1 98 ? 13.977 30.605 15.284 1.00 29.30 96 TYR A N 1
ATOM 676 C CA . TYR A 1 98 ? 13.338 29.953 16.413 1.00 29.50 96 TYR A CA 1
ATOM 677 C C . TYR A 1 98 ? 14.263 28.977 17.112 1.00 26.14 96 TYR A C 1
ATOM 678 O O . TYR A 1 98 ? 13.815 28.080 17.787 1.00 25.04 96 TYR A O 1
ATOM 687 N N . LEU A 1 99 ? 15.559 29.151 16.928 1.00 30.25 97 LEU A N 1
ATOM 688 C CA . LEU A 1 99 ? 16.526 28.320 17.586 1.00 32.48 97 LEU A CA 1
ATOM 689 C C . LEU A 1 99 ? 16.557 28.788 19.039 1.00 36.76 97 LEU A C 1
ATOM 690 O O . LEU A 1 99 ? 16.819 29.963 19.294 1.00 35.27 97 LEU A O 1
ATOM 695 N N . PRO A 1 100 ? 16.319 27.870 19.992 1.00 40.30 98 PRO A N 1
ATOM 696 C CA . PRO A 1 100 ? 16.417 28.278 21.405 1.00 44.09 98 PRO A CA 1
ATOM 697 C C . PRO A 1 100 ? 17.755 28.988 21.686 1.00 43.71 98 PRO A C 1
ATOM 698 O O . PRO A 1 100 ? 18.779 28.594 21.129 1.00 44.73 98 PRO A O 1
ATOM 702 N N . GLU A 1 101 ? 17.736 30.031 22.527 1.00 45.44 99 GLU A N 1
ATOM 703 C CA . GLU A 1 101 ? 18.975 30.748 22.906 1.00 44.31 99 GLU A CA 1
ATOM 704 C C . GLU A 1 101 ? 19.865 29.853 23.759 1.00 41.70 99 GLU A C 1
ATOM 705 O O . GLU A 1 101 ? 21.072 30.044 23.812 1.00 41.95 99 GLU A O 1
ATOM 707 N N . THR A 1 102 ? 19.253 28.865 24.407 1.00 40.78 100 THR A N 1
ATOM 708 C CA . THR A 1 102 ? 19.983 27.847 25.153 1.00 38.37 100 THR A CA 1
ATOM 709 C C . THR A 1 102 ? 20.734 26.801 24.241 1.00 39.83 100 THR A C 1
ATOM 710 O O . THR A 1 102 ? 21.815 26.311 24.616 1.00 38.74 100 THR A O 1
ATOM 714 N N . PHE A 1 103 ? 20.161 26.517 23.060 1.00 33.81 101 PHE A N 1
ATOM 715 C CA . PHE A 1 103 ? 20.643 25.487 22.100 1.00 30.39 101 PHE A CA 1
ATOM 716 C C . PHE A 1 103 ? 22.173 25.362 22.027 1.00 30.76 101 PHE A C 1
ATOM 717 O O . PHE A 1 103 ? 22.879 26.342 21.818 1.00 30.26 101 PHE A O 1
ATOM 725 N N . ARG A 1 104 ? 22.694 24.154 22.203 1.00 28.93 102 ARG A N 1
ATOM 726 C CA . ARG A 1 104 ? 24.133 23.948 22.036 1.00 28.42 102 ARG A CA 1
ATOM 727 C C . ARG A 1 104 ? 24.385 23.596 20.579 1.00 25.08 102 ARG A C 1
ATOM 728 O O . ARG A 1 104 ? 24.044 22.499 20.131 1.00 21.18 102 ARG A O 1
ATOM 730 N N . ARG A 1 105 ? 24.947 24.544 19.833 1.00 26.21 103 ARG A N 1
ATOM 731 C CA . ARG A 1 105 ? 25.237 24.336 18.390 1.00 25.77 103 ARG A CA 1
ATOM 732 C C . ARG A 1 105 ? 26.193 23.175 18.228 1.00 26.47 103 ARG A C 1
ATOM 733 O O . ARG A 1 105 ? 27.257 23.170 18.856 1.00 25.38 103 ARG A O 1
ATOM 741 N N . PRO A 1 106 ? 25.823 22.184 17.391 1.00 23.45 104 PRO A N 1
ATOM 742 C CA . PRO A 1 106 ? 26.660 20.994 17.297 1.00 24.00 104 PRO A CA 1
ATOM 743 C C . PRO A 1 106 ? 27.963 21.214 16.565 1.00 24.08 104 PRO A C 1
ATOM 744 O O . PRO A 1 106 ? 28.152 22.209 15.829 1.00 22.72 104 PRO A O 1
ATOM 748 N N . GLN A 1 107 ? 28.845 20.251 16.747 1.00 23.33 105 GLN A N 1
ATOM 749 C CA . GLN A 1 107 ? 30.181 20.337 16.263 1.00 21.88 105 GLN A CA 1
ATOM 750 C C . GLN A 1 107 ? 30.600 19.040 15.580 1.00 23.52 105 GLN A C 1
ATOM 751 O O . GLN A 1 107 ? 31.405 19.071 14.651 1.00 22.75 105 GLN A O 1
ATOM 757 N N . ILE A 1 108 ? 30.056 17.895 16.002 1.00 20.31 106 ILE A N 1
ATOM 758 C CA . ILE A 1 108 ? 30.521 16.619 15.428 1.00 20.47 106 ILE A CA 1
ATOM 759 C C . ILE A 1 108 ? 29.661 16.241 14.209 1.00 19.56 106 ILE A C 1
ATOM 760 O O . ILE A 1 108 ? 28.478 16.526 14.170 1.00 17.99 106 ILE A O 1
ATOM 765 N N . ASP A 1 109 ? 30.278 15.556 13.260 1.00 21.09 107 ASP A N 1
ATOM 766 C CA . ASP A 1 109 ? 29.668 15.218 11.972 1.00 22.80 107 ASP A CA 1
ATOM 767 C C . ASP A 1 109 ? 28.199 14.781 11.991 1.00 18.35 107 ASP A C 1
ATOM 768 O O . ASP A 1 109 ? 27.401 15.394 11.342 1.00 19.34 107 ASP A O 1
ATOM 773 N N . PRO A 1 110 ? 27.852 13.671 12.685 1.00 22.33 108 PRO A N 1
ATOM 774 C CA . PRO A 1 110 ? 26.441 13.216 12.647 1.00 22.59 108 PRO A CA 1
ATOM 775 C C . PRO A 1 110 ? 25.401 14.158 13.287 1.00 23.98 108 PRO A C 1
ATOM 776 O O . PRO A 1 110 ? 24.251 14.224 12.817 1.00 20.34 108 PRO A O 1
ATOM 780 N N . ALA A 1 111 ? 25.798 14.859 14.351 1.00 21.36 109 ALA A N 1
ATOM 781 C CA . ALA A 1 111 ? 24.945 15.901 14.965 1.00 20.36 109 ALA A CA 1
ATOM 782 C C . ALA A 1 111 ? 24.757 17.096 14.048 1.00 18.33 109 ALA A C 1
ATOM 783 O O . ALA A 1 111 ? 23.655 17.598 13.904 1.00 14.77 109 ALA A O 1
ATOM 785 N N . VAL A 1 112 ? 25.859 17.546 13.454 1.00 17.93 110 VAL A N 1
ATOM 786 C CA . VAL A 1 112 ? 25.838 18.616 12.434 1.00 15.61 110 VAL A CA 1
ATOM 787 C C . VAL A 1 112 ? 25.002 18.222 11.231 1.00 16.19 110 VAL A C 1
ATOM 788 O O . VAL A 1 112 ? 24.269 19.052 10.704 1.00 18.05 110 VAL A O 1
ATOM 792 N N . GLU A 1 113 ? 25.070 16.959 10.798 1.00 14.72 111 GLU A N 1
ATOM 793 C CA . GLU A 1 113 ? 24.261 16.530 9.659 1.00 17.67 111 GLU A CA 1
ATOM 794 C C . GLU A 1 113 ? 22.749 16.650 9.965 1.00 18.94 111 GLU A C 1
ATOM 795 O O . GLU A 1 113 ? 21.953 17.125 9.113 1.00 17.89 111 GLU A O 1
ATOM 797 N N . GLY A 1 114 ? 22.358 16.227 11.153 1.00 18.02 112 GLY A N 1
ATOM 798 C CA . GLY A 1 114 ? 20.967 16.403 11.632 1.00 21.07 112 GLY A CA 1
ATOM 799 C C . GLY A 1 114 ? 20.540 17.851 11.714 1.00 21.70 112 GLY A C 1
ATOM 800 O O . GLY A 1 114 ? 19.432 18.208 11.277 1.00 23.78 112 GLY A O 1
ATOM 801 N N . PHE A 1 115 ? 21.412 18.685 12.276 1.00 19.20 113 PHE A N 1
ATOM 802 C CA . PHE A 1 115 ? 21.132 20.113 12.432 1.00 19.00 113 PHE A CA 1
ATOM 803 C C . PHE A 1 115 ? 20.957 20.828 11.078 1.00 16.30 113 PHE A C 1
ATOM 804 O O . PHE A 1 115 ? 20.061 21.623 10.904 1.00 14.95 113 PHE A O 1
ATOM 812 N N . ILE A 1 116 ? 21.826 20.520 10.129 1.00 17.47 114 ILE A N 1
ATOM 813 C CA . ILE A 1 116 ? 21.729 21.088 8.770 1.00 17.32 114 ILE A CA 1
ATOM 814 C C . ILE A 1 116 ? 20.458 20.624 8.032 1.00 13.59 114 ILE A C 1
ATOM 815 O O . ILE A 1 116 ? 19.794 21.416 7.368 1.00 16.59 114 ILE A O 1
ATOM 820 N N . ARG A 1 117 ? 20.084 19.353 8.157 1.00 18.17 115 ARG A N 1
ATOM 821 C CA . ARG A 1 117 ? 18.835 18.889 7.525 1.00 19.75 115 ARG A CA 1
ATOM 822 C C . ARG A 1 117 ? 17.661 19.624 8.199 1.00 16.87 115 ARG A C 1
ATOM 823 O O . ARG A 1 117 ? 16.812 20.223 7.505 1.00 21.39 115 ARG A O 1
ATOM 827 N N . ASP A 1 118 ? 17.637 19.607 9.528 1.00 18.22 116 ASP A N 1
ATOM 828 C CA . ASP A 1 118 ? 16.653 20.370 10.329 1.00 19.62 116 ASP A CA 1
ATOM 829 C C . ASP A 1 118 ? 16.504 21.851 9.863 1.00 21.41 116 ASP A C 1
ATOM 830 O O . ASP A 1 118 ? 15.407 22.407 9.817 1.00 18.85 116 ASP A O 1
ATOM 835 N N . LYS A 1 119 ? 17.623 22.495 9.552 1.00 18.82 117 LYS A N 1
ATOM 836 C CA . LYS A 1 119 ? 17.644 23.946 9.262 1.00 18.94 117 LYS A CA 1
ATOM 837 C C . LYS A 1 119 ? 17.118 24.248 7.899 1.00 18.14 117 LYS A C 1
ATOM 838 O O . LYS A 1 119 ? 16.356 25.187 7.704 1.00 22.32 117 LYS A O 1
ATOM 844 N N . TYR A 1 120 ? 17.573 23.465 6.920 1.00 20.62 118 TYR A N 1
ATOM 845 C CA . TYR A 1 120 ? 17.341 23.800 5.508 1.00 18.83 118 TYR A CA 1
ATOM 846 C C . TYR A 1 120 ? 16.304 22.932 4.794 1.00 21.71 118 TYR A C 1
ATOM 847 O O . TYR A 1 120 ? 15.558 23.433 3.945 1.00 25.15 118 TYR A O 1
ATOM 856 N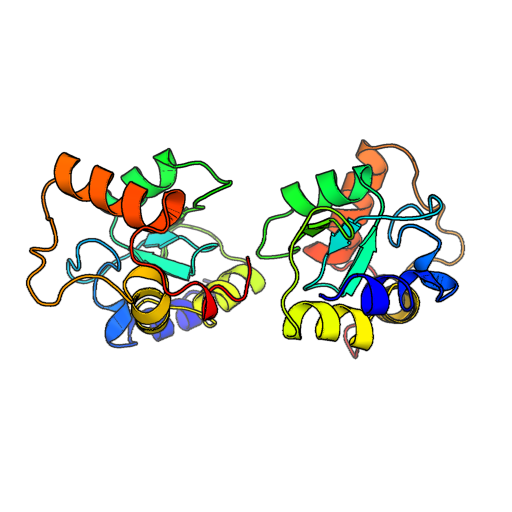 N . GLU A 1 121 ? 16.250 21.652 5.142 1.00 25.75 119 GLU A N 1
ATOM 857 C CA . GLU A 1 121 ? 15.275 20.723 4.581 1.00 28.23 119 GLU A CA 1
ATOM 858 C C . GLU A 1 121 ? 13.949 20.696 5.396 1.00 30.71 119 GLU A C 1
ATOM 859 O O . GLU A 1 121 ? 12.866 20.909 4.841 1.00 29.72 119 GLU A O 1
ATOM 861 N N . LYS A 1 122 ? 14.034 20.418 6.689 1.00 26.74 120 LYS A N 1
ATOM 862 C CA . LYS A 1 122 ? 12.827 20.450 7.575 1.00 30.05 120 LYS A CA 1
ATOM 863 C C . LYS A 1 122 ? 12.410 21.888 7.948 1.00 29.48 120 LYS A C 1
ATOM 864 O O . LYS A 1 122 ? 11.236 22.158 8.180 1.00 24.51 120 LYS A O 1
ATOM 870 N N . LYS A 1 123 ? 13.377 22.811 7.994 1.00 29.24 121 LYS A N 1
ATOM 871 C CA . LYS A 1 123 ? 13.110 24.223 8.348 1.00 29.10 121 LYS A CA 1
ATOM 872 C C . LYS A 1 123 ? 12.472 24.371 9.734 1.00 29.82 121 LYS A C 1
ATOM 873 O O . LYS A 1 123 ? 11.613 25.223 9.934 1.00 27.98 121 LYS A O 1
ATOM 879 N N . LYS A 1 124 ? 12.923 23.543 10.683 1.00 27.77 122 LYS A N 1
ATOM 880 C CA . LYS A 1 124 ? 12.389 23.528 12.059 1.00 30.19 122 LYS A CA 1
ATOM 881 C C . LYS A 1 124 ? 12.380 24.883 12.731 1.00 28.72 122 LYS A C 1
ATOM 882 O O . LYS A 1 124 ? 11.471 25.195 13.488 1.00 27.36 122 LYS A O 1
ATOM 888 N N . TYR A 1 125 ? 13.408 25.681 12.456 1.00 25.50 123 TYR A N 1
ATOM 889 C CA . TYR A 1 125 ? 13.650 26.903 13.185 1.00 22.75 123 TYR A CA 1
ATOM 890 C C . TYR A 1 125 ? 13.418 28.161 12.371 1.00 21.43 123 TYR A C 1
ATOM 891 O O . TYR A 1 125 ? 13.766 29.251 12.809 1.00 24.28 123 TYR A O 1
ATOM 900 N N . MET A 1 126 ? 12.833 28.009 11.188 1.00 24.43 124 MET A N 1
ATOM 901 C CA . MET A 1 126 ? 12.713 29.120 10.252 1.00 22.35 124 MET A CA 1
ATOM 902 C C . MET A 1 126 ? 11.548 30.030 10.537 1.00 25.94 124 MET A C 1
ATOM 903 O O . MET A 1 126 ? 10.451 29.564 10.794 1.00 29.22 124 MET A O 1
ATOM 908 N N . ASP A 1 127 ? 11.780 31.333 10.429 1.00 27.64 125 ASP A N 1
ATOM 909 C CA . ASP A 1 127 ? 10.699 32.295 10.503 1.00 30.38 125 ASP A CA 1
ATOM 910 C C . ASP A 1 127 ? 10.117 32.406 9.098 1.00 33.34 125 ASP A C 1
ATOM 911 O O . ASP A 1 127 ? 10.734 32.983 8.198 1.00 32.27 125 ASP A O 1
ATOM 916 N N . ARG A 1 128 ? 8.931 31.838 8.926 1.00 35.40 126 ARG A N 1
ATOM 917 C CA . ARG A 1 128 ? 8.323 31.688 7.621 1.00 41.90 126 ARG A CA 1
ATOM 918 C C . ARG A 1 128 ? 7.899 33.034 7.008 1.00 42.58 126 ARG A C 1
ATOM 919 O O . ARG A 1 128 ? 7.940 33.183 5.780 1.00 43.75 126 ARG A O 1
ATOM 927 N N . SER A 1 129 ? 7.528 34.012 7.851 1.00 43.00 127 SER A N 1
ATOM 928 C CA . SER A 1 129 ? 7.190 35.384 7.384 1.00 41.98 127 SER A CA 1
ATOM 929 C C . SER A 1 129 ? 8.318 36.008 6.555 1.00 44.05 127 SER A C 1
ATOM 930 O O . SER A 1 129 ? 8.057 36.804 5.655 1.00 45.47 127 SER A O 1
ATOM 933 N N . LEU A 1 130 ? 9.562 35.669 6.891 1.00 43.81 128 LEU A N 1
ATOM 934 C CA . LEU A 1 130 ? 10.728 36.007 6.061 1.00 45.55 128 LEU A CA 1
ATOM 935 C C . LEU A 1 130 ? 10.855 34.956 4.949 1.00 46.84 128 LEU A C 1
ATOM 936 O O . LEU A 1 130 ? 11.575 35.154 3.965 1.00 50.32 128 LEU A O 1
ATOM 941 N N . ASP B 1 12 ? -0.741 12.358 -3.649 1.00 39.20 10 ASP B N 1
ATOM 942 C CA . ASP B 1 12 ? -1.849 13.309 -3.894 1.00 39.06 10 ASP B CA 1
ATOM 943 C C . ASP B 1 12 ? -1.440 14.753 -3.620 1.00 35.80 10 ASP B C 1
ATOM 944 O O . ASP B 1 12 ? -2.099 15.664 -4.111 1.00 37.02 10 ASP B O 1
ATOM 949 N N . ARG B 1 13 ? -0.390 14.989 -2.826 1.00 32.59 11 ARG B N 1
ATOM 950 C CA . ARG B 1 13 ? -0.073 16.383 -2.417 1.00 32.78 11 ARG B CA 1
ATOM 951 C C . ARG B 1 13 ? 0.220 17.278 -3.633 1.00 32.74 11 ARG B C 1
ATOM 952 O O . ARG B 1 13 ? -0.295 18.403 -3.729 1.00 33.64 11 ARG B O 1
ATOM 955 N N . TYR B 1 14 ? 0.990 16.754 -4.594 1.00 27.76 12 TYR B N 1
ATOM 956 C CA . TYR B 1 14 ? 1.424 17.556 -5.741 1.00 27.85 12 TYR B CA 1
ATOM 957 C C . TYR B 1 14 ? 0.948 16.959 -7.083 1.00 26.04 12 TYR B C 1
ATOM 958 O O . TYR B 1 14 ? 1.449 17.321 -8.130 1.00 25.35 12 TYR B O 1
ATOM 967 N N . GLN B 1 15 ? -0.052 16.072 -7.043 1.00 31.83 13 GLN B N 1
ATOM 968 C CA . GLN B 1 15 ? -0.595 15.445 -8.255 1.00 30.17 13 GLN B CA 1
ATOM 969 C C . GLN B 1 15 ? -1.100 16.491 -9.274 1.00 29.22 13 GLN B C 1
ATOM 970 O O . GLN B 1 15 ? -0.806 16.378 -10.463 1.00 22.21 13 GLN B O 1
ATOM 976 N N . ALA B 1 16 ? -1.856 17.497 -8.793 1.00 25.53 14 ALA B N 1
ATOM 977 C CA . ALA B 1 16 ? -2.450 18.527 -9.663 1.00 23.78 14 ALA B CA 1
ATOM 978 C C . ALA B 1 16 ? -1.414 19.467 -10.304 1.00 21.24 14 ALA B C 1
ATOM 979 O O . ALA B 1 16 ? -1.511 19.786 -11.507 1.00 19.37 14 ALA B O 1
ATOM 981 N N . VAL B 1 17 ? -0.460 19.910 -9.494 1.00 19.51 15 VAL B N 1
ATOM 982 C CA . VAL B 1 17 ? 0.725 20.687 -9.940 1.00 22.08 15 VAL B CA 1
ATOM 983 C C . VAL B 1 17 ? 1.497 19.936 -11.031 1.00 20.44 15 VAL B C 1
ATOM 984 O O . VAL B 1 17 ? 1.788 20.485 -12.058 1.00 22.00 15 VAL B O 1
ATOM 988 N N . LEU B 1 18 ? 1.788 18.669 -10.779 1.00 21.29 16 LEU B N 1
ATOM 989 C CA . LEU B 1 18 ? 2.512 17.835 -11.746 1.00 20.90 16 LEU B CA 1
ATOM 990 C C . LEU B 1 18 ? 1.684 17.611 -13.012 1.00 19.53 16 LEU B C 1
ATOM 991 O O . LEU B 1 18 ? 2.218 17.613 -14.104 1.00 16.30 16 LEU B O 1
ATOM 996 N N . ALA B 1 19 ? 0.371 17.428 -12.847 1.00 19.41 17 ALA B N 1
ATOM 997 C CA . ALA B 1 19 ? -0.514 17.205 -13.967 1.00 17.31 17 ALA B CA 1
ATOM 998 C C . ALA B 1 19 ? -0.524 18.413 -14.864 1.00 17.98 17 ALA B C 1
ATOM 999 O O . ALA B 1 19 ? -0.478 18.268 -16.093 1.00 19.33 17 ALA B O 1
ATOM 1001 N N . ASN B 1 20 ? -0.552 19.612 -14.278 1.00 18.24 18 ASN B N 1
ATOM 1002 C CA . ASN B 1 20 ? -0.484 20.845 -15.061 1.00 19.30 18 ASN B CA 1
ATOM 1003 C C . ASN B 1 20 ? 0.849 20.983 -15.814 1.00 20.74 18 ASN B C 1
ATOM 1004 O O . ASN B 1 20 ? 0.878 21.401 -16.978 1.00 22.49 18 ASN B O 1
ATOM 1009 N N . LEU B 1 21 ? 1.936 20.591 -15.179 1.00 22.27 19 LEU B N 1
ATOM 1010 C CA . LEU B 1 21 ? 3.245 20.633 -15.872 1.00 20.21 19 LEU B CA 1
ATOM 1011 C C . LEU B 1 21 ? 3.210 19.762 -17.101 1.00 19.23 19 LEU B C 1
ATOM 1012 O O . LEU B 1 21 ? 3.729 20.150 -18.147 1.00 24.76 19 LEU B O 1
ATOM 1017 N N . LEU B 1 22 ? 2.561 18.612 -17.003 1.00 21.22 20 LEU B N 1
ATOM 1018 C CA . LEU B 1 22 ? 2.513 17.667 -18.128 1.00 21.43 20 LEU B CA 1
ATOM 1019 C C . LEU B 1 22 ? 1.552 18.104 -19.261 1.00 21.97 20 LEU B C 1
ATOM 1020 O O . LEU B 1 22 ? 1.529 17.479 -20.311 1.00 25.32 20 LEU B O 1
ATOM 1025 N N . LEU B 1 23 ? 0.791 19.178 -19.049 1.00 23.91 21 LEU B N 1
ATOM 1026 C CA . LEU B 1 23 ? -0.019 19.796 -20.102 1.00 21.37 21 LEU B CA 1
ATOM 1027 C C . LEU B 1 23 ? 0.760 20.852 -20.903 1.00 22.67 21 LEU B C 1
ATOM 1028 O O . LEU B 1 23 ? 0.289 21.334 -21.951 1.00 24.89 21 LEU B O 1
ATOM 1033 N N . GLU B 1 24 ? 1.945 21.228 -20.423 1.00 22.64 22 GLU B N 1
ATOM 1034 C CA . GLU B 1 24 ? 2.817 22.110 -21.192 1.00 26.40 22 GLU B CA 1
ATOM 1035 C C . GLU B 1 24 ? 3.277 21.339 -22.406 1.00 22.99 22 GLU B C 1
ATOM 1036 O O . GLU B 1 24 ? 3.652 20.189 -22.282 1.00 19.16 22 GLU B O 1
ATOM 1042 N N . GLU B 1 25 ? 3.190 21.966 -23.578 1.00 17.91 23 GLU B N 1
ATOM 1043 C CA . GLU B 1 25 ? 3.420 21.303 -24.886 1.00 21.96 23 GLU B CA 1
ATOM 1044 C C . GLU B 1 25 ? 4.757 20.543 -24.978 1.00 20.53 23 GLU B 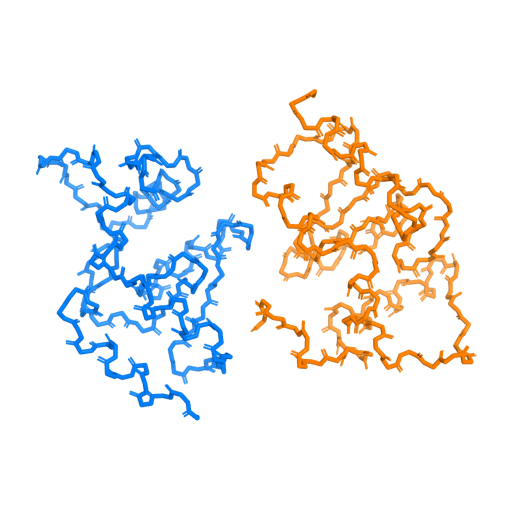C 1
ATOM 1045 O O . GLU B 1 25 ? 4.805 19.406 -25.462 1.00 18.54 23 GLU B O 1
ATOM 1051 N N . ASP B 1 26 ? 5.840 21.173 -24.520 1.00 20.61 24 ASP B N 1
ATOM 1052 C CA . ASP B 1 26 ? 7.168 20.502 -24.471 1.00 20.47 24 ASP B CA 1
ATOM 1053 C C . ASP B 1 26 ? 7.228 19.256 -23.560 1.00 18.33 24 ASP B C 1
ATOM 1054 O O . ASP B 1 26 ? 8.020 18.332 -23.832 1.00 16.64 24 ASP B O 1
ATOM 1059 N N . ASN B 1 27 ? 6.399 19.220 -22.511 1.00 15.71 25 ASN B N 1
ATOM 1060 C CA . ASN B 1 27 ? 6.397 18.076 -21.551 1.00 17.13 25 ASN B CA 1
ATOM 1061 C C . ASN B 1 27 ? 5.478 16.930 -21.938 1.00 17.62 25 ASN B C 1
ATOM 1062 O O . ASN B 1 27 ? 5.351 15.960 -21.191 1.00 16.55 25 ASN B O 1
ATOM 1067 N N . LYS B 1 28 ? 4.849 17.053 -23.103 1.00 19.01 26 LYS B N 1
ATOM 1068 C CA . LYS B 1 28 ? 4.048 15.963 -23.698 1.00 23.57 26 LYS B CA 1
ATOM 1069 C C . LYS B 1 28 ? 4.913 14.910 -24.386 1.00 20.69 26 LYS B C 1
ATOM 1070 O O . LYS B 1 28 ? 4.400 13.889 -24.878 1.00 20.25 26 LYS B O 1
ATOM 1076 N N . PHE B 1 29 ? 6.226 15.165 -24.436 1.00 18.38 27 PHE B N 1
ATOM 1077 C CA . PHE B 1 29 ? 7.182 14.245 -25.080 1.00 17.26 27 PHE B CA 1
ATOM 1078 C C . PHE B 1 29 ? 8.429 14.058 -24.227 1.00 16.72 27 PHE B C 1
ATOM 1079 O O . PHE B 1 29 ? 8.874 14.968 -23.593 1.00 20.03 27 PHE B O 1
ATOM 1087 N N . CYS B 1 30 ? 8.987 12.858 -24.218 1.00 20.33 28 CYS B N 1
ATOM 1088 C CA . CYS B 1 30 ? 10.203 12.602 -23.486 1.00 17.23 28 CYS B CA 1
ATOM 1089 C C . CYS B 1 30 ? 11.322 13.535 -23.941 1.00 16.35 28 CYS B C 1
ATOM 1090 O O . CYS B 1 30 ? 11.534 13.672 -25.117 1.00 16.64 28 CYS B O 1
ATOM 1093 N N . ALA B 1 31 ? 12.019 14.171 -22.992 1.00 16.79 29 ALA B N 1
ATOM 1094 C CA . ALA B 1 31 ? 13.102 15.141 -23.305 1.00 17.99 29 ALA B CA 1
ATOM 1095 C C . ALA B 1 31 ? 14.211 14.558 -24.193 1.00 19.84 29 ALA B C 1
ATOM 1096 O O . ALA B 1 31 ? 14.848 15.283 -24.934 1.00 19.95 29 ALA B O 1
ATOM 1098 N N . ASP B 1 32 ? 14.415 13.252 -24.115 1.00 19.87 30 ASP B N 1
ATOM 1099 C CA . ASP B 1 32 ? 15.585 12.626 -24.702 1.00 17.76 30 ASP B CA 1
ATOM 1100 C C . ASP B 1 32 ? 15.211 11.880 -25.970 1.00 17.77 30 ASP B C 1
ATOM 1101 O O . ASP B 1 32 ? 15.834 12.077 -26.990 1.00 19.56 30 ASP B O 1
ATOM 1106 N N . CYS B 1 33 ? 14.185 11.032 -25.908 1.00 15.82 31 CYS B N 1
ATOM 1107 C CA . CYS B 1 33 ? 13.780 10.257 -27.106 1.00 17.86 31 CYS B CA 1
ATOM 1108 C C . CYS B 1 33 ? 12.506 10.795 -27.750 1.00 18.47 31 CYS B C 1
ATOM 1109 O O . CYS B 1 33 ? 12.104 10.325 -28.799 1.00 14.21 31 CYS B O 1
ATOM 1112 N N . GLN B 1 34 ? 11.858 11.740 -27.086 1.00 15.61 32 GLN B N 1
ATOM 1113 C CA . GLN B 1 34 ? 10.631 12.375 -27.623 1.00 19.49 32 GLN B CA 1
ATOM 1114 C C . GLN B 1 34 ? 9.398 11.475 -27.841 1.00 16.70 32 GLN B C 1
ATOM 1115 O O . GLN B 1 34 ? 8.437 11.895 -28.485 1.00 17.51 32 GLN B O 1
ATOM 1121 N N . SER B 1 35 ? 9.372 10.311 -27.203 1.00 16.38 33 SER B N 1
ATOM 1122 C CA . SER B 1 35 ? 8.183 9.459 -27.217 1.00 19.19 33 SER B CA 1
ATOM 1123 C C . SER B 1 35 ? 7.063 10.161 -26.435 1.00 20.62 33 SER B C 1
ATOM 1124 O O . SER B 1 35 ? 7.316 10.930 -25.512 1.00 18.78 33 SER B O 1
ATOM 1127 N N . LYS B 1 36 ? 5.832 9.883 -26.823 1.00 21.39 34 LYS B N 1
ATOM 1128 C CA . LYS B 1 36 ? 4.663 10.577 -26.298 1.00 20.23 34 LYS B CA 1
ATOM 1129 C C . LYS B 1 36 ? 4.324 10.184 -24.870 1.00 21.68 34 LYS B C 1
ATOM 1130 O O . LYS B 1 36 ? 4.359 9.010 -24.518 1.00 21.59 34 LYS B O 1
ATOM 1134 N N . GLY B 1 37 ? 3.956 11.179 -24.065 1.00 22.28 35 GLY B N 1
ATOM 1135 C CA . GLY B 1 37 ? 3.352 10.965 -22.766 1.00 22.91 35 GLY B CA 1
ATOM 1136 C C . GLY B 1 37 ? 4.300 10.487 -21.685 1.00 20.45 35 GLY B C 1
ATOM 1137 O O . GLY B 1 37 ? 4.042 9.484 -21.034 1.00 20.85 35 GLY B O 1
ATOM 1138 N N . PRO B 1 38 ? 5.410 11.212 -21.468 1.00 18.79 36 PRO B N 1
ATOM 1139 C CA . PRO B 1 38 ? 6.350 10.736 -20.431 1.00 19.37 36 PRO B CA 1
ATOM 1140 C C . PRO B 1 38 ? 5.747 10.796 -19.036 1.00 16.55 36 PRO B C 1
ATOM 1141 O O . PRO B 1 38 ? 5.117 11.780 -18.707 1.00 15.94 36 PRO B O 1
ATOM 1145 N N . ARG B 1 39 ? 5.997 9.753 -18.235 1.00 18.50 37 ARG B N 1
ATOM 1146 C CA . ARG B 1 39 ? 5.471 9.592 -16.847 1.00 21.41 37 ARG B CA 1
ATOM 1147 C C . ARG B 1 39 ? 6.581 9.571 -15.751 1.00 20.14 37 ARG B C 1
ATOM 1148 O O . ARG B 1 39 ? 6.332 9.263 -14.573 1.00 16.00 37 ARG B O 1
ATOM 1156 N N . TRP B 1 40 ? 7.793 9.932 -16.148 1.00 19.02 38 TRP B N 1
ATOM 1157 C CA . TRP B 1 40 ? 8.920 9.939 -15.250 1.00 18.47 38 TRP B CA 1
ATOM 1158 C C . TRP B 1 40 ? 9.623 11.259 -15.380 1.00 14.31 38 TRP B C 1
ATOM 1159 O O . TRP B 1 40 ? 9.293 12.103 -16.260 1.00 15.17 38 TRP B O 1
ATOM 1170 N N . ALA B 1 41 ? 10.548 11.480 -14.489 1.00 13.74 39 ALA B N 1
ATOM 1171 C CA . ALA B 1 41 ? 11.280 12.761 -14.465 1.00 18.47 39 ALA B CA 1
ATOM 1172 C C . ALA B 1 41 ? 12.663 12.623 -13.876 1.00 17.67 39 ALA B C 1
ATOM 1173 O O . ALA B 1 41 ? 12.860 11.815 -12.976 1.00 19.31 39 ALA B O 1
ATOM 1175 N N . SER B 1 42 ? 13.617 13.437 -14.362 1.00 15.99 40 SER B N 1
ATOM 1176 C CA . SER B 1 42 ? 14.867 13.655 -13.641 1.00 19.67 40 SER B CA 1
ATOM 1177 C C . SER B 1 42 ? 14.650 14.988 -12.973 1.00 18.40 40 SER B C 1
ATOM 1178 O O . SER B 1 42 ? 14.476 16.003 -13.648 1.00 18.71 40 SER B O 1
ATOM 1181 N N . TRP B 1 43 ? 14.541 14.990 -11.651 1.00 20.53 41 TRP B N 1
ATOM 1182 C CA . TRP B 1 43 ? 14.127 16.227 -10.971 1.00 22.27 41 TRP B CA 1
ATOM 1183 C C . TRP B 1 43 ? 15.250 17.231 -10.691 1.00 20.97 41 TRP B C 1
ATOM 1184 O O . TRP B 1 43 ? 14.985 18.395 -10.466 1.00 26.80 41 TRP B O 1
ATOM 1195 N N . ASN B 1 44 ? 16.498 16.780 -10.677 1.00 22.31 42 ASN B N 1
ATOM 1196 C CA . ASN B 1 44 ? 17.631 17.695 -10.557 1.00 22.39 42 ASN B CA 1
ATOM 1197 C C . ASN B 1 44 ? 17.975 18.412 -11.867 1.00 22.48 42 ASN B C 1
ATOM 1198 O O . ASN B 1 44 ? 18.417 19.565 -11.862 1.00 24.83 42 ASN B O 1
ATOM 1203 N N . ILE B 1 45 ? 17.832 17.704 -12.986 1.00 21.01 43 ILE B N 1
ATOM 1204 C CA . ILE B 1 45 ? 17.961 18.275 -14.338 1.00 20.37 43 ILE B CA 1
ATOM 1205 C C . ILE B 1 45 ? 16.737 19.124 -14.643 1.00 17.82 43 ILE B C 1
ATOM 1206 O O . ILE B 1 45 ? 16.846 20.277 -15.156 1.00 17.71 43 ILE B O 1
ATOM 1211 N N . GLY B 1 46 ? 15.569 18.581 -14.279 1.00 20.15 44 GLY B N 1
ATOM 1212 C CA . GLY B 1 46 ? 14.264 19.222 -14.505 1.00 17.13 44 GLY B CA 1
ATOM 1213 C C . GLY B 1 46 ? 13.599 18.828 -15.817 1.00 19.85 44 GLY B C 1
ATOM 1214 O O . GLY B 1 46 ? 12.960 19.647 -16.446 1.00 19.06 44 GLY B O 1
ATOM 1215 N N . VAL B 1 47 ? 13.749 17.560 -16.223 1.00 21.14 45 VAL B N 1
ATOM 1216 C CA . VAL B 1 47 ? 13.160 17.051 -17.462 1.00 19.82 45 VAL B CA 1
ATOM 1217 C C . VAL B 1 47 ? 12.151 15.968 -17.195 1.00 18.76 45 VAL B C 1
ATOM 1218 O O . VAL B 1 47 ? 12.309 15.179 -16.272 1.00 15.60 45 VAL B O 1
ATOM 1222 N N . PHE B 1 48 ? 11.127 15.936 -18.025 1.00 20.05 46 PHE B N 1
ATOM 1223 C CA . PHE B 1 48 ? 10.171 14.852 -18.019 1.00 19.34 46 PHE B CA 1
ATOM 1224 C C . PHE B 1 48 ? 10.571 13.866 -19.104 1.00 18.58 46 PHE B C 1
ATOM 1225 O O . PHE B 1 48 ? 10.730 14.246 -20.282 1.00 15.34 46 PHE B O 1
ATOM 1233 N N . ILE B 1 49 ? 10.673 12.601 -18.712 1.00 15.98 47 ILE B N 1
ATOM 1234 C CA . ILE B 1 49 ? 11.194 11.546 -19.568 1.00 14.85 47 ILE B CA 1
ATOM 1235 C C . ILE B 1 49 ? 10.366 10.261 -19.463 1.00 17.62 47 ILE B C 1
ATOM 1236 O O . ILE B 1 49 ? 9.566 10.110 -18.552 1.00 18.79 47 ILE B O 1
ATOM 1241 N N . CYS B 1 50 ? 10.568 9.352 -20.410 1.00 17.27 48 CYS B N 1
ATOM 1242 C CA . CYS B 1 50 ? 9.868 8.081 -20.425 1.00 20.17 48 CYS B CA 1
ATOM 1243 C C . CYS B 1 50 ? 10.512 7.077 -19.493 1.00 16.06 48 CYS B C 1
ATOM 1244 O O . CYS B 1 50 ? 11.616 7.267 -19.012 1.00 16.18 48 CYS B O 1
ATOM 1247 N N . ILE B 1 51 ? 9.780 5.999 -19.257 1.00 20.54 49 ILE B N 1
ATOM 1248 C CA . ILE B 1 51 ? 10.208 4.892 -18.388 1.00 22.70 49 ILE B CA 1
ATOM 1249 C C . ILE B 1 51 ? 11.562 4.287 -18.821 1.00 20.72 49 ILE B C 1
ATOM 1250 O O . ILE B 1 51 ? 12.373 3.974 -17.995 1.00 21.18 49 ILE B O 1
ATOM 1255 N N . ARG B 1 52 ? 11.770 4.114 -20.123 1.00 20.25 50 ARG B N 1
ATOM 1256 C CA . ARG B 1 52 ? 13.019 3.597 -20.679 1.00 21.00 50 ARG B CA 1
ATOM 1257 C C . ARG B 1 52 ? 14.164 4.544 -20.431 1.00 18.31 50 ARG B C 1
ATOM 1258 O O . ARG B 1 52 ? 15.186 4.136 -19.935 1.00 16.75 50 ARG B O 1
ATOM 1266 N N . CYS B 1 53 ? 13.980 5.828 -20.766 1.00 18.12 51 CYS B N 1
ATOM 1267 C CA . CYS B 1 53 ? 15.034 6.822 -20.575 1.00 16.55 51 CYS B CA 1
ATOM 1268 C C . CYS B 1 53 ? 15.322 7.065 -19.095 1.00 18.35 51 CYS B C 1
ATOM 1269 O O . CYS B 1 53 ? 16.470 7.291 -18.694 1.00 20.82 51 CYS B O 1
ATOM 1272 N N . ALA B 1 54 ? 14.273 6.983 -18.259 1.00 20.87 52 ALA B N 1
ATOM 1273 C CA . ALA B 1 54 ? 14.432 7.028 -16.828 1.00 20.98 52 ALA B CA 1
ATOM 1274 C C . ALA B 1 54 ? 15.359 5.938 -16.304 1.00 20.42 52 ALA B C 1
ATOM 1275 O O . ALA B 1 54 ? 16.089 6.183 -15.373 1.00 21.85 52 ALA B O 1
ATOM 1277 N N . GLY B 1 55 ? 15.300 4.741 -16.893 1.00 20.81 53 GLY B N 1
ATOM 1278 C CA . GLY B 1 55 ? 16.245 3.642 -16.595 1.00 24.67 53 GLY B CA 1
ATOM 1279 C C . GLY B 1 55 ? 17.692 3.971 -16.929 1.00 23.90 53 GLY B C 1
ATOM 1280 O O . GLY B 1 55 ? 18.600 3.689 -16.153 1.00 23.71 53 GLY B O 1
ATOM 1281 N N . ILE B 1 56 ? 17.892 4.621 -18.064 1.00 23.39 54 ILE B N 1
ATOM 1282 C CA . ILE B 1 56 ? 19.232 5.045 -18.484 1.00 22.95 54 ILE B CA 1
ATOM 1283 C C . ILE B 1 56 ? 19.774 6.145 -17.541 1.00 24.42 54 ILE B C 1
ATOM 1284 O O . ILE B 1 56 ? 20.927 6.048 -17.065 1.00 20.77 54 ILE B O 1
ATOM 1289 N N . HIS B 1 57 ? 18.939 7.158 -17.270 1.00 20.10 55 HIS B N 1
ATOM 1290 C CA . HIS B 1 57 ? 19.247 8.231 -16.293 1.00 22.63 55 HIS B CA 1
ATOM 1291 C C . HIS B 1 57 ? 19.673 7.680 -14.935 1.00 24.70 55 HIS B C 1
ATOM 1292 O O . HIS B 1 57 ? 20.667 8.142 -14.388 1.00 27.60 55 HIS B O 1
ATOM 1299 N N . ARG B 1 58 ? 18.896 6.718 -14.405 1.00 27.06 56 ARG B N 1
ATOM 1300 C CA . ARG B 1 58 ? 19.216 6.046 -13.129 1.00 31.56 56 ARG B CA 1
ATOM 1301 C C . ARG B 1 58 ? 20.663 5.513 -13.123 1.00 30.41 56 ARG B C 1
ATOM 1302 O O . ARG B 1 58 ? 21.344 5.597 -12.111 1.00 33.13 56 ARG B O 1
ATOM 1310 N N . ASN B 1 59 ? 21.123 4.996 -14.261 1.00 32.43 57 ASN B N 1
ATOM 1311 C CA . ASN B 1 59 ? 22.484 4.475 -14.380 1.00 31.71 57 ASN B CA 1
ATOM 1312 C C . ASN B 1 59 ? 23.592 5.536 -14.535 1.00 32.73 57 ASN B C 1
ATOM 1313 O O . ASN B 1 59 ? 24.764 5.180 -14.534 1.00 31.18 57 ASN B O 1
ATOM 1318 N N . LEU B 1 60 ? 23.240 6.818 -14.648 1.00 30.09 58 LEU B N 1
ATOM 1319 C CA . LEU B 1 60 ? 24.255 7.893 -14.704 1.00 31.10 58 LEU B CA 1
ATOM 1320 C C . LEU B 1 60 ? 24.857 8.227 -13.313 1.00 31.15 58 LEU B C 1
ATOM 1321 O O . LEU B 1 60 ? 26.009 8.690 -13.221 1.00 29.85 58 LEU B O 1
ATOM 1326 N N . GLY B 1 61 ? 24.076 7.991 -12.253 1.00 28.16 59 GLY B N 1
ATOM 1327 C CA . GLY B 1 61 ? 24.468 8.304 -10.880 1.00 30.02 59 GLY B CA 1
ATOM 1328 C C . GLY B 1 61 ? 23.867 9.617 -10.389 1.00 28.00 59 GLY B C 1
ATOM 1329 O O . GLY B 1 61 ? 23.562 10.529 -11.182 1.00 29.97 59 GLY B O 1
ATOM 1330 N N . VAL B 1 62 ? 23.728 9.741 -9.082 1.00 27.03 60 VAL B N 1
ATOM 1331 C CA . VAL B 1 62 ? 22.937 10.838 -8.512 1.00 27.93 60 VAL B CA 1
ATOM 1332 C C . VAL B 1 62 ? 23.621 12.177 -8.624 1.00 28.66 60 VAL B C 1
ATOM 1333 O O . VAL B 1 62 ? 22.961 13.219 -8.521 1.00 28.89 60 VAL B O 1
ATOM 1337 N N . HIS B 1 63 ? 24.931 12.153 -8.888 1.00 30.61 61 HIS B N 1
ATOM 1338 C CA . HIS B 1 63 ? 25.678 13.368 -9.164 1.00 31.39 61 HIS B CA 1
ATOM 1339 C C . HIS B 1 63 ? 25.276 13.974 -10.506 1.00 28.71 61 HIS B C 1
ATOM 1340 O O . HIS B 1 63 ? 25.362 15.187 -10.686 1.00 31.02 61 HIS B O 1
ATOM 1347 N N . ILE B 1 64 ? 24.768 13.124 -11.408 1.00 27.99 62 ILE B N 1
ATOM 1348 C CA . ILE B 1 64 ? 24.289 13.521 -12.733 1.00 23.92 62 ILE B CA 1
ATOM 1349 C C . ILE B 1 64 ? 22.750 13.620 -12.814 1.00 24.50 62 ILE B C 1
ATOM 1350 O O . ILE B 1 64 ? 22.231 14.622 -13.282 1.00 23.85 62 ILE B O 1
ATOM 1355 N N . SER B 1 65 ? 22.039 12.576 -12.401 1.00 24.60 63 SER B N 1
ATOM 1356 C CA . SER B 1 65 ? 20.554 12.546 -12.524 1.00 22.09 63 SER B CA 1
ATOM 1357 C C . SER B 1 65 ? 19.898 11.763 -11.417 1.00 21.01 63 SER B C 1
ATOM 1358 O O . SER B 1 65 ? 20.398 10.718 -11.015 1.00 22.60 63 SER B O 1
ATOM 1361 N N . ARG B 1 66 ? 18.747 12.267 -10.968 1.00 20.42 64 ARG B N 1
ATOM 1362 C CA . ARG B 1 66 ? 17.946 11.682 -9.915 1.00 20.54 64 ARG B CA 1
ATOM 1363 C C . ARG B 1 66 ? 16.522 11.630 -10.409 1.00 18.57 64 ARG B C 1
ATOM 1364 O O . ARG B 1 66 ? 15.968 12.633 -10.815 1.00 17.28 64 ARG B O 1
ATOM 1372 N N . VAL B 1 67 ? 15.967 10.430 -10.397 1.00 18.79 65 VAL B N 1
ATOM 1373 C CA . VAL B 1 67 ? 14.786 10.104 -11.154 1.00 21.63 65 VAL B CA 1
ATOM 1374 C C . VAL B 1 67 ? 13.616 9.775 -10.196 1.00 19.59 65 VAL B C 1
ATOM 1375 O O . VAL B 1 67 ? 13.820 9.140 -9.152 1.00 18.91 65 VAL B O 1
ATOM 1379 N N . LYS B 1 68 ? 12.413 10.209 -10.593 1.00 18.59 66 LYS B N 1
ATOM 1380 C CA . LYS B 1 68 ? 11.150 9.850 -9.966 1.00 20.62 66 LYS B CA 1
ATOM 1381 C C . LYS B 1 68 ? 10.038 9.492 -10.978 1.00 19.85 66 LYS B C 1
ATOM 1382 O O . LYS B 1 68 ? 10.022 9.947 -12.114 1.00 18.90 66 LYS B O 1
ATOM 1388 N N . SER B 1 69 ? 9.101 8.667 -10.521 1.00 20.71 67 SER B N 1
ATOM 1389 C CA . SER B 1 69 ? 7.867 8.424 -11.210 1.00 21.18 67 SER B CA 1
ATOM 1390 C C . SER B 1 69 ? 6.922 9.575 -10.892 1.00 21.59 67 SER B C 1
ATOM 1391 O O . SER B 1 69 ? 6.780 9.989 -9.731 1.00 21.36 67 SER B O 1
ATOM 1394 N N . VAL B 1 70 ? 6.270 10.104 -11.920 1.00 19.98 68 VAL B N 1
ATOM 1395 C CA . VAL B 1 70 ? 5.369 11.212 -11.723 1.00 22.48 68 VAL B CA 1
ATOM 1396 C C . VAL B 1 70 ? 4.190 10.799 -10.854 1.00 27.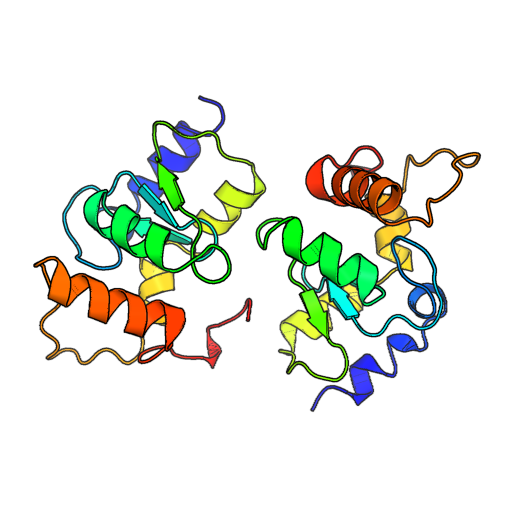40 68 VAL B C 1
ATOM 1397 O O . VAL B 1 70 ? 3.833 11.527 -9.952 1.00 28.91 68 VAL B O 1
ATOM 1401 N N . ASN B 1 71 ? 3.634 9.610 -11.109 1.00 27.83 69 ASN B N 1
ATOM 1402 C CA . ASN B 1 71 ? 2.419 9.169 -10.405 1.00 31.91 69 ASN B CA 1
ATOM 1403 C C . ASN B 1 71 ? 2.609 8.118 -9.297 1.00 32.02 69 ASN B C 1
ATOM 1404 O O . ASN B 1 71 ? 1.658 7.834 -8.572 1.00 31.93 69 ASN B O 1
ATOM 1409 N N . LEU B 1 72 ? 3.820 7.576 -9.140 1.00 25.11 70 LEU B N 1
ATOM 1410 C CA . LEU B 1 72 ? 4.099 6.659 -8.038 1.00 26.92 70 LEU B CA 1
ATOM 1411 C C . LEU B 1 72 ? 4.900 7.276 -6.894 1.00 27.59 70 LEU B C 1
ATOM 1412 O O . LEU B 1 72 ? 4.631 6.994 -5.716 1.00 26.53 70 LEU B O 1
ATOM 1417 N N . ASP B 1 73 ? 5.862 8.143 -7.206 1.00 27.51 71 ASP B N 1
ATOM 1418 C CA . ASP B 1 73 ? 6.756 8.663 -6.161 1.00 27.95 71 ASP B CA 1
ATOM 1419 C C . ASP B 1 73 ? 6.169 9.854 -5.430 1.00 29.15 71 ASP B C 1
ATOM 1420 O O . ASP B 1 73 ? 5.194 10.451 -5.862 1.00 29.03 71 ASP B O 1
ATOM 1425 N N . GLN B 1 74 ? 6.801 10.156 -4.303 1.00 28.16 72 GLN B N 1
ATOM 1426 C CA A GLN B 1 74 ? 6.442 11.259 -3.439 0.70 30.59 72 GLN B CA 1
ATOM 1427 C CA B GLN B 1 74 ? 6.426 11.278 -3.461 0.30 28.29 72 GLN B CA 1
ATOM 1428 C C . GLN B 1 74 ? 7.405 12.416 -3.707 1.00 30.36 72 GLN B C 1
ATOM 1429 O O . GLN B 1 74 ? 8.623 12.201 -3.760 1.00 31.70 72 GLN B O 1
ATOM 1440 N N . TRP B 1 75 ? 6.868 13.624 -3.865 1.00 27.11 73 TRP B N 1
ATOM 1441 C CA . TRP B 1 75 ? 7.662 14.800 -4.183 1.00 26.47 73 TRP B CA 1
ATOM 1442 C C . TRP B 1 75 ? 7.666 15.844 -3.095 1.00 27.50 73 TRP B C 1
ATOM 1443 O O . TRP B 1 75 ? 6.691 16.009 -2.377 1.00 25.47 73 TRP B O 1
ATOM 1454 N N . THR B 1 76 ? 8.756 16.605 -3.030 1.00 26.20 74 THR B N 1
ATOM 1455 C CA . THR B 1 76 ? 8.873 17.723 -2.111 1.00 24.14 74 THR B CA 1
ATOM 1456 C C . THR B 1 76 ? 8.551 18.995 -2.878 1.00 26.56 74 THR B C 1
ATOM 1457 O O . THR B 1 76 ? 8.548 18.978 -4.123 1.00 22.71 74 THR B O 1
ATOM 1461 N N . GLN B 1 77 ? 8.223 20.085 -2.176 1.00 24.12 75 GLN B N 1
ATOM 1462 C CA . GLN B 1 77 ? 7.943 21.366 -2.847 1.00 30.10 75 GLN B CA 1
ATOM 1463 C C . GLN B 1 77 ? 9.091 21.801 -3.762 1.00 28.96 75 GLN B C 1
ATOM 1464 O O . GLN B 1 77 ? 8.857 22.296 -4.888 1.00 27.08 75 GLN B O 1
ATOM 1470 N N . GLU B 1 78 ? 10.307 21.657 -3.232 1.00 27.05 76 GLU B N 1
ATOM 1471 C CA . GLU B 1 78 ? 11.535 22.104 -3.885 1.00 29.55 76 GLU B CA 1
ATOM 1472 C C . GLU B 1 78 ? 11.771 21.334 -5.151 1.00 26.15 76 GLU B C 1
ATOM 1473 O O . GLU B 1 78 ? 12.153 21.910 -6.148 1.00 26.20 76 GLU B O 1
ATOM 1479 N N . GLN B 1 79 ? 11.543 20.022 -5.091 1.00 28.03 77 GLN B N 1
ATOM 1480 C CA . GLN B 1 79 ? 11.618 19.152 -6.280 1.00 23.20 77 GLN B CA 1
ATOM 1481 C C . GLN B 1 79 ? 10.622 19.557 -7.327 1.00 24.08 77 GLN B C 1
ATOM 1482 O O . GLN B 1 79 ? 10.944 19.599 -8.504 1.00 21.73 77 GLN B O 1
ATOM 1488 N N . ILE B 1 80 ? 9.393 19.849 -6.910 1.00 24.92 78 ILE B N 1
ATOM 1489 C CA . ILE B 1 80 ? 8.384 20.374 -7.825 1.00 22.76 78 ILE B CA 1
ATOM 1490 C C . ILE B 1 80 ? 8.906 21.680 -8.484 1.00 23.62 78 ILE B C 1
ATOM 1491 O O . ILE B 1 80 ? 8.814 21.861 -9.708 1.00 19.13 78 ILE B O 1
ATOM 1496 N N . GLN B 1 81 ? 9.504 22.566 -7.695 1.00 24.63 79 GLN B N 1
ATOM 1497 C CA . GLN B 1 81 ? 10.009 23.842 -8.255 1.00 25.91 79 GLN B CA 1
ATOM 1498 C C . GLN B 1 81 ? 11.167 23.661 -9.252 1.00 18.18 79 GLN B C 1
ATOM 1499 O O . GLN B 1 81 ? 11.296 24.442 -10.192 1.00 20.28 79 GLN B O 1
ATOM 1505 N N . CYS B 1 82 ? 11.978 22.644 -9.039 1.00 23.99 80 CYS B N 1
ATOM 1506 C CA . CYS B 1 82 ? 13.032 22.276 -10.007 1.00 22.65 80 CYS B CA 1
ATOM 1507 C C . CYS B 1 82 ? 12.384 22.001 -11.359 1.00 24.20 80 CYS B C 1
ATOM 1508 O O . CYS B 1 82 ? 12.956 22.321 -12.395 1.00 25.00 80 CYS B O 1
ATOM 1511 N N . MET B 1 83 ? 11.197 21.377 -11.337 1.00 23.01 81 MET B N 1
ATOM 1512 C CA . MET B 1 83 ? 10.461 21.069 -12.564 1.00 20.08 81 MET B CA 1
ATOM 1513 C C . MET B 1 83 ? 9.833 22.314 -13.161 1.00 22.25 81 MET B C 1
ATOM 1514 O O . MET B 1 83 ? 9.822 22.491 -14.376 1.00 20.90 81 MET B O 1
ATOM 1519 N N . GLN B 1 84 ? 9.292 23.201 -12.314 1.00 24.10 82 GLN B N 1
ATOM 1520 C CA . GLN B 1 84 ? 8.733 24.433 -12.829 1.00 26.19 82 GLN B CA 1
ATOM 1521 C C . GLN B 1 84 ? 9.795 25.403 -13.376 1.00 27.04 82 GLN B C 1
ATOM 1522 O O . GLN B 1 84 ? 9.538 26.099 -14.356 1.00 33.26 82 GLN B O 1
ATOM 1528 N N . GLU B 1 85 ? 10.986 25.422 -12.792 1.00 29.24 83 GLU B N 1
ATOM 1529 C CA A GLU B 1 85 ? 12.041 26.335 -13.241 0.70 29.79 83 GLU B CA 1
ATOM 1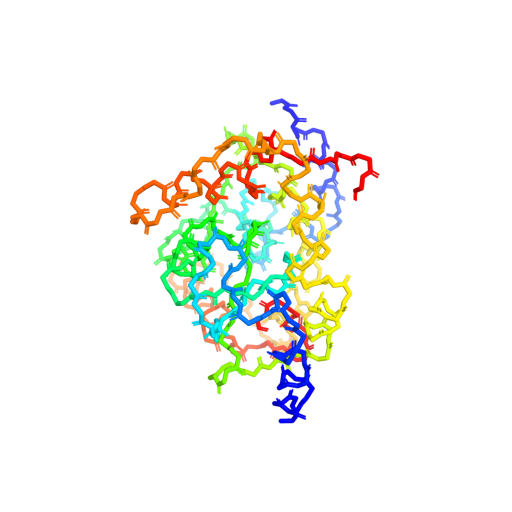530 C CA B GLU B 1 85 ? 12.051 26.336 -13.233 0.30 29.07 83 GLU B CA 1
ATOM 1531 C C . GLU B 1 85 ? 12.783 25.825 -14.476 1.00 30.46 83 GLU B C 1
ATOM 1532 O O . GLU B 1 85 ? 13.702 26.493 -14.981 1.00 30.89 83 GLU B O 1
ATOM 1543 N N . MET B 1 86 ? 12.396 24.651 -14.970 1.00 28.10 84 MET B N 1
ATOM 1544 C CA . MET B 1 86 ? 13.070 24.062 -16.151 1.00 24.86 84 MET B CA 1
ATOM 1545 C C . MET B 1 86 ? 12.002 23.533 -17.089 1.00 22.66 84 MET B C 1
ATOM 1546 O O . MET B 1 86 ? 11.355 24.330 -17.791 1.00 22.23 84 MET B O 1
ATOM 1551 N N . GLY B 1 87 ? 11.786 22.214 -17.101 1.00 20.06 85 GLY B N 1
ATOM 1552 C CA . GLY B 1 87 ? 10.883 21.612 -18.063 1.00 20.73 85 GLY B CA 1
ATOM 1553 C C . GLY B 1 87 ? 11.578 21.356 -19.369 1.00 21.50 85 GLY B C 1
ATOM 1554 O O . GLY B 1 87 ? 12.731 21.785 -19.560 1.00 17.60 85 GLY B O 1
ATOM 1555 N N . ASN B 1 88 ? 10.886 20.686 -20.289 1.00 21.01 86 ASN B N 1
ATOM 1556 C CA . ASN B 1 88 ? 11.550 20.183 -21.535 1.00 21.54 86 ASN B CA 1
ATOM 1557 C C . ASN B 1 88 ? 11.922 21.253 -22.580 1.00 21.48 86 ASN B C 1
ATOM 1558 O O . ASN B 1 88 ? 12.897 21.071 -23.342 1.00 20.22 86 ASN B O 1
ATOM 1563 N N . GLY B 1 89 ? 11.206 22.374 -22.579 1.00 16.35 87 GLY B N 1
ATOM 1564 C CA . GLY B 1 89 ? 11.513 23.486 -23.479 1.00 19.03 87 GLY B CA 1
ATOM 1565 C C . GLY B 1 89 ? 12.793 24.192 -23.113 1.00 16.10 87 GLY B C 1
ATOM 1566 O O . GLY B 1 89 ? 13.703 24.354 -23.938 1.00 20.37 87 GLY B O 1
ATOM 1567 N N . LYS B 1 90 ? 12.872 24.597 -21.846 1.00 22.00 88 LYS B N 1
ATOM 1568 C CA . LYS B 1 90 ? 14.067 25.214 -21.331 1.00 19.60 88 LYS B CA 1
ATOM 1569 C C . LYS B 1 90 ? 15.262 24.244 -21.317 1.00 19.01 88 LYS B C 1
ATOM 1570 O O . LYS B 1 90 ? 16.368 24.644 -21.618 1.00 21.28 88 LYS B O 1
ATOM 1576 N N . ALA B 1 91 ? 15.025 22.967 -20.991 1.00 18.45 89 ALA B N 1
ATOM 1577 C CA . ALA B 1 91 ? 16.025 21.921 -21.104 1.00 17.50 89 ALA B CA 1
ATOM 1578 C C . ALA B 1 91 ? 16.581 21.711 -22.531 1.00 15.14 89 ALA B C 1
ATOM 1579 O O . ALA B 1 91 ? 17.800 21.408 -22.696 1.00 18.08 89 ALA B O 1
ATOM 1581 N N . ASN B 1 92 ? 15.721 21.844 -23.551 1.00 18.75 90 ASN B N 1
ATOM 1582 C CA . ASN B 1 92 ? 16.177 21.801 -24.943 1.00 18.56 90 ASN B CA 1
ATOM 1583 C C . ASN B 1 92 ? 17.126 22.958 -25.262 1.00 19.12 90 ASN B C 1
ATOM 1584 O O . ASN B 1 92 ? 18.170 22.777 -25.901 1.00 14.24 90 ASN B O 1
ATOM 1589 N N . ARG B 1 93 ? 16.761 24.152 -24.817 1.00 19.56 91 ARG B N 1
ATOM 1590 C CA . ARG B 1 93 ? 17.547 25.349 -25.078 1.00 21.85 91 ARG B CA 1
ATOM 1591 C C . ARG B 1 93 ? 18.913 25.291 -24.384 1.00 22.34 91 ARG B C 1
ATOM 1592 O O . ARG B 1 93 ? 19.882 25.896 -24.853 1.00 19.72 91 ARG B O 1
ATOM 1600 N N . LEU B 1 94 ? 18.967 24.589 -23.254 1.00 19.48 92 LEU B N 1
ATOM 1601 C CA . LEU B 1 94 ? 20.204 24.442 -22.488 1.00 18.65 92 LEU B CA 1
ATOM 1602 C C . LEU B 1 94 ? 21.036 23.290 -23.035 1.00 20.02 92 LEU B C 1
ATOM 1603 O O . LEU B 1 94 ? 22.128 23.508 -23.563 1.00 18.65 92 LEU B O 1
ATOM 1608 N N . TYR B 1 95 ? 20.489 22.070 -22.927 1.00 19.11 93 TYR B N 1
ATOM 1609 C CA . TYR B 1 95 ? 21.220 20.821 -23.187 1.00 18.73 93 TYR B CA 1
ATOM 1610 C C . TYR B 1 95 ? 21.345 20.456 -24.666 1.00 14.56 93 TYR B C 1
ATOM 1611 O O . TYR B 1 95 ? 22.256 19.689 -25.049 1.00 16.68 93 TYR B O 1
ATOM 1620 N N . GLU B 1 96 ? 20.457 21.007 -25.486 1.00 16.06 94 GLU B N 1
ATOM 1621 C CA . GLU B 1 96 ? 20.400 20.692 -26.893 1.00 17.68 94 GLU B CA 1
ATOM 1622 C C . GLU B 1 96 ? 20.568 21.980 -27.747 1.00 19.65 94 GLU B C 1
ATOM 1623 O O . GLU B 1 96 ? 20.142 22.032 -28.921 1.00 19.72 94 GLU B O 1
ATOM 1629 N N . ALA B 1 97 ? 21.181 23.017 -27.152 1.00 19.61 95 ALA B N 1
ATOM 1630 C CA . ALA B 1 97 ? 21.427 24.294 -27.855 1.00 15.97 95 ALA B CA 1
ATOM 1631 C C . ALA B 1 97 ? 22.115 24.042 -29.196 1.00 20.36 95 ALA B C 1
ATOM 1632 O O . ALA B 1 97 ? 21.695 24.563 -30.231 1.00 22.77 95 ALA B O 1
ATOM 1634 N N . TYR B 1 98 ? 23.154 23.218 -29.152 1.00 18.87 96 TYR B N 1
ATOM 1635 C CA . TYR B 1 98 ? 24.032 22.965 -30.293 1.00 21.38 96 TYR B CA 1
ATOM 1636 C C . TYR B 1 98 ? 23.781 21.645 -31.037 1.00 24.78 96 TYR B C 1
ATOM 1637 O O . TYR B 1 98 ? 24.623 21.191 -31.815 1.00 22.90 96 TYR B O 1
ATOM 1646 N N . LEU B 1 99 ? 22.612 21.044 -30.825 1.00 25.32 97 LEU B N 1
ATOM 1647 C CA . LEU B 1 99 ? 22.236 19.820 -31.509 1.00 28.90 97 LEU B CA 1
ATOM 1648 C C . LEU B 1 99 ? 21.866 20.198 -32.954 1.00 34.16 97 LEU B C 1
ATOM 1649 O O . LEU B 1 99 ? 20.916 20.953 -33.164 1.00 33.55 97 LEU B O 1
ATOM 1654 N N . PRO B 1 100 ? 22.608 19.677 -33.949 1.00 36.57 98 PRO B N 1
ATOM 1655 C CA . PRO B 1 100 ? 22.276 20.019 -35.348 1.00 40.14 98 PRO B CA 1
ATOM 1656 C C . PRO B 1 100 ? 20.793 19.766 -35.697 1.00 41.84 98 PRO B C 1
ATOM 1657 O O . PRO B 1 100 ? 20.224 18.778 -35.239 1.00 40.75 98 PRO B O 1
ATOM 1661 N N . GLU B 1 101 ? 20.183 20.669 -36.481 1.00 44.47 99 GLU B N 1
ATOM 1662 C CA . GLU B 1 101 ? 18.831 20.438 -37.061 1.00 43.76 99 GLU B CA 1
ATOM 1663 C C . GLU B 1 101 ? 18.785 19.152 -37.894 1.00 40.86 99 GLU B C 1
ATOM 1664 O O . GLU B 1 101 ? 17.737 18.508 -37.989 1.00 44.34 99 GLU B O 1
ATOM 1666 N N . THR B 1 102 ? 19.932 18.791 -38.479 1.00 37.94 100 THR B N 1
ATOM 1667 C CA . THR B 1 102 ? 20.096 17.562 -39.260 1.00 36.30 100 THR B CA 1
ATOM 1668 C C . THR B 1 102 ? 20.247 16.269 -38.425 1.00 35.56 100 THR B C 1
ATOM 1669 O O . THR B 1 102 ? 20.323 15.172 -38.993 1.00 36.10 100 THR B O 1
ATOM 1673 N N . PHE B 1 103 ? 20.313 16.398 -37.098 1.00 33.45 101 PHE B N 1
ATOM 1674 C CA . PHE B 1 103 ? 20.575 15.239 -36.187 1.00 32.91 101 PHE B CA 1
ATOM 1675 C C . PHE B 1 103 ? 19.381 14.273 -36.158 1.00 29.69 101 PHE B C 1
ATOM 1676 O O . PHE B 1 103 ? 18.225 14.701 -36.097 1.00 33.17 101 PHE B O 1
ATOM 1684 N N . ARG B 1 104 ? 19.659 12.966 -36.191 1.00 28.81 102 ARG B N 1
ATOM 1685 C CA . ARG B 1 104 ? 18.602 11.944 -36.151 1.00 31.48 102 ARG B CA 1
ATOM 1686 C C . ARG B 1 104 ? 18.472 11.468 -34.723 1.00 28.71 102 ARG B C 1
ATOM 1687 O O . ARG B 1 104 ? 19.265 10.668 -34.263 1.00 29.40 102 ARG B O 1
ATOM 1689 N N . ARG B 1 105 ? 17.497 12.016 -34.007 1.00 28.16 103 ARG B N 1
ATOM 1690 C CA . ARG B 1 105 ? 17.310 11.718 -32.588 1.00 25.54 103 ARG B CA 1
ATOM 1691 C C . ARG B 1 105 ? 17.077 10.222 -32.404 1.00 25.26 103 ARG B C 1
ATOM 1692 O O . ARG B 1 105 ? 16.167 9.680 -33.015 1.00 21.94 103 ARG B O 1
ATOM 1700 N N . PRO B 1 106 ? 17.923 9.549 -31.592 1.00 22.85 104 PRO B N 1
ATOM 1701 C CA . PRO B 1 106 ? 17.762 8.088 -31.481 1.00 22.81 104 PRO B CA 1
ATOM 1702 C C . PRO B 1 106 ? 16.505 7.623 -30.731 1.00 22.68 104 PRO B C 1
ATOM 1703 O O . PRO B 1 106 ? 15.857 8.389 -30.001 1.00 22.42 104 PRO B O 1
ATOM 1707 N N . GLN B 1 107 ? 16.185 6.360 -30.943 1.00 22.79 105 GLN B N 1
ATOM 1708 C CA . GLN B 1 107 ? 14.993 5.728 -30.413 1.00 26.25 105 GLN B CA 1
ATOM 1709 C C . GLN B 1 107 ? 15.332 4.408 -29.758 1.00 26.41 105 GLN B C 1
ATOM 1710 O O . GLN B 1 107 ? 14.620 3.968 -28.843 1.00 22.37 105 GLN B O 1
ATOM 1716 N N . ILE B 1 108 ? 16.385 3.748 -30.238 1.00 21.90 106 ILE B N 1
ATOM 1717 C CA . ILE B 1 108 ? 16.705 2.416 -29.754 1.00 27.97 106 ILE B CA 1
ATOM 1718 C C . ILE B 1 108 ? 17.690 2.496 -28.604 1.00 24.34 106 ILE B C 1
ATOM 1719 O O . ILE B 1 108 ? 18.563 3.351 -28.570 1.00 23.84 106 ILE B O 1
ATOM 1724 N N . ASP B 1 109 ? 17.529 1.569 -27.676 1.00 23.00 107 ASP B N 1
ATOM 1725 C CA . ASP B 1 109 ? 18.194 1.596 -26.379 1.00 21.35 107 ASP B CA 1
ATOM 1726 C C . ASP B 1 109 ? 19.674 2.031 -26.350 1.00 20.32 107 ASP B C 1
ATOM 1727 O O . ASP B 1 109 ? 19.988 3.058 -25.764 1.00 22.11 107 ASP B O 1
ATOM 1732 N N . PRO B 1 110 ? 20.588 1.260 -26.980 1.00 20.31 108 PRO B N 1
ATOM 1733 C CA . PRO B 1 110 ? 22.011 1.619 -26.932 1.00 21.43 108 PRO B CA 1
ATOM 1734 C C . PRO B 1 110 ? 22.365 2.975 -27.563 1.00 20.17 108 PRO B C 1
ATOM 1735 O O . PRO B 1 110 ? 23.280 3.647 -27.086 1.00 23.70 108 PRO B O 1
ATOM 1739 N N . ALA B 1 111 ? 21.630 3.374 -28.600 1.00 19.73 109 ALA B N 1
ATOM 1740 C CA . ALA B 1 111 ? 21.797 4.677 -29.222 1.00 17.98 109 ALA B CA 1
ATOM 1741 C C . ALA B 1 111 ? 21.364 5.790 -28.265 1.00 17.51 109 ALA B C 1
ATOM 1742 O O . ALA B 1 111 ? 22.025 6.807 -28.135 1.00 15.35 109 ALA B O 1
ATOM 1744 N N . VAL B 1 112 ? 20.220 5.591 -27.642 1.00 19.25 110 VAL B N 1
ATOM 1745 C CA . VAL B 1 112 ? 19.671 6.564 -26.685 1.00 20.52 110 VAL B CA 1
ATOM 1746 C C . VAL B 1 112 ? 20.590 6.703 -25.464 1.00 20.90 110 VAL B C 1
ATOM 1747 O O . VAL B 1 112 ? 20.832 7.823 -24.984 1.00 20.03 110 VAL B O 1
ATOM 1751 N N . GLU B 1 113 ? 21.126 5.580 -24.987 1.00 21.38 111 GLU B N 1
ATOM 1752 C CA . GLU B 1 113 ? 22.063 5.591 -23.837 1.00 24.32 111 GLU B CA 1
ATOM 1753 C C . GLU B 1 113 ? 23.259 6.505 -24.097 1.00 21.49 111 GLU B C 1
ATOM 1754 O O . GLU B 1 113 ? 23.595 7.319 -23.276 1.00 20.70 111 GLU B O 1
ATOM 1760 N N . GLY B 1 114 ? 23.891 6.360 -25.257 1.00 25.19 112 GLY B N 1
ATOM 1761 C CA . GLY B 1 114 ? 25.005 7.210 -25.615 1.00 26.15 112 GLY B CA 1
ATOM 1762 C C . GLY B 1 114 ? 24.632 8.681 -25.773 1.00 20.51 112 GLY B C 1
ATOM 1763 O O . GLY B 1 114 ? 25.395 9.554 -25.394 1.00 22.45 112 GLY B O 1
ATOM 1764 N N . PHE B 1 115 ? 23.450 8.943 -26.330 1.00 20.54 113 PHE B N 1
ATOM 1765 C CA . PHE B 1 115 ? 22.928 10.306 -26.471 1.00 17.38 113 PHE B CA 1
ATOM 1766 C C . PHE B 1 115 ? 22.693 10.974 -25.098 1.00 19.43 113 PHE B C 1
ATOM 1767 O O . PHE B 1 115 ? 23.062 12.142 -24.904 1.00 11.96 113 PHE B O 1
ATOM 1775 N N . ILE B 1 116 ? 22.087 10.230 -24.167 1.00 20.39 114 ILE B N 1
ATOM 1776 C CA . ILE B 1 116 ? 21.824 10.704 -22.831 1.00 20.12 114 ILE B CA 1
ATOM 1777 C C . ILE B 1 116 ? 23.140 10.996 -22.096 1.00 18.86 114 ILE B C 1
ATOM 1778 O O . ILE B 1 116 ? 23.272 12.029 -21.458 1.00 15.23 114 ILE B O 1
ATOM 1783 N N . ARG B 1 117 ? 24.127 10.123 -22.217 1.00 23.80 115 ARG B N 1
ATOM 1784 C CA . ARG B 1 117 ? 25.421 10.401 -21.570 1.00 23.70 115 ARG B CA 1
ATOM 1785 C C . ARG B 1 117 ? 26.053 11.678 -22.145 1.00 20.19 115 ARG B C 1
ATOM 1786 O O . ARG B 1 117 ? 26.481 12.575 -21.385 1.00 19.82 115 ARG B O 1
ATOM 1794 N N . ASP B 1 118 ? 26.061 11.783 -23.483 1.00 20.03 116 ASP B N 1
ATOM 1795 C CA . ASP B 1 118 ? 26.526 12.984 -24.189 1.00 20.55 116 ASP B CA 1
ATOM 1796 C C . ASP B 1 118 ? 25.879 14.293 -23.708 1.00 19.18 116 ASP B C 1
ATOM 1797 O O . ASP B 1 118 ? 26.560 15.301 -23.489 1.00 16.26 116 ASP B O 1
ATOM 1802 N N . LYS B 1 119 ? 24.558 14.281 -23.605 1.00 16.24 117 LYS B N 1
ATOM 1803 C CA . LYS B 1 119 ? 23.791 15.434 -23.173 1.00 20.34 117 LYS B CA 1
ATOM 1804 C C . LYS B 1 119 ? 24.137 15.905 -21.778 1.00 16.92 117 LYS B C 1
ATOM 1805 O O . LYS B 1 119 ? 24.455 17.074 -21.545 1.00 20.41 117 LYS B O 1
ATOM 1811 N N . TYR B 1 120 ? 24.098 14.975 -20.829 1.00 19.45 118 TYR B N 1
ATOM 1812 C CA . TYR B 1 120 ? 24.019 15.348 -19.425 1.00 18.24 118 TYR B CA 1
ATOM 1813 C C . TYR B 1 120 ? 25.340 15.262 -18.704 1.00 21.14 118 TYR B C 1
ATOM 1814 O O . TYR B 1 120 ? 25.586 16.037 -17.780 1.00 14.59 118 TYR B O 1
ATOM 1823 N N . GLU B 1 121 ? 26.172 14.328 -19.123 1.00 22.26 119 GLU B N 1
ATOM 1824 C CA . GLU B 1 121 ? 27.465 14.139 -18.506 1.00 27.13 119 GLU B CA 1
ATOM 1825 C C . GLU B 1 121 ? 28.549 14.852 -19.269 1.00 25.81 119 GLU B C 1
ATOM 1826 O O . GLU B 1 121 ? 29.268 15.630 -18.681 1.00 26.17 119 GLU B O 1
ATOM 1832 N N . LYS B 1 122 ? 28.660 14.620 -20.582 1.00 24.38 120 LYS B N 1
ATOM 1833 C CA . LYS B 1 122 ? 29.602 15.385 -21.436 1.00 25.03 120 LYS B CA 1
ATOM 1834 C C . LYS B 1 122 ? 29.167 16.842 -21.792 1.00 23.66 120 LYS B C 1
ATOM 1835 O O . LYS B 1 122 ? 29.985 17.644 -22.247 1.00 18.40 120 LYS B O 1
ATOM 1841 N N . LYS B 1 123 ? 27.889 17.183 -21.580 1.00 22.06 121 LYS B N 1
ATOM 1842 C CA . LYS B 1 123 ? 27.364 18.507 -21.942 1.00 22.26 121 LYS B CA 1
ATOM 1843 C C . LYS B 1 123 ? 27.728 18.877 -23.373 1.00 19.88 121 LYS B C 1
ATOM 1844 O O . LYS B 1 123 ? 27.972 20.034 -23.703 1.00 18.06 121 LYS B O 1
ATOM 1850 N N . LYS B 1 124 ? 27.717 17.863 -24.228 1.00 21.08 122 LYS B N 1
ATOM 1851 C CA . LYS B 1 124 ? 28.268 17.964 -25.556 1.00 21.83 122 LYS B CA 1
ATOM 1852 C C . LYS B 1 124 ? 27.578 19.037 -26.390 1.00 20.56 122 LYS B C 1
ATOM 1853 O O . LYS B 1 124 ? 28.185 19.647 -27.228 1.00 18.13 122 LYS B O 1
ATOM 1859 N N . TYR B 1 125 ? 26.291 19.258 -26.159 1.00 17.69 123 TYR B N 1
ATOM 1860 C CA . TYR B 1 125 ? 25.514 20.169 -27.025 1.00 19.34 123 TYR B CA 1
ATOM 1861 C C . TYR B 1 125 ? 25.009 21.382 -26.301 1.00 18.32 123 TYR B C 1
ATOM 1862 O O . TYR B 1 125 ? 24.129 22.095 -26.816 1.00 16.07 123 TYR B O 1
ATOM 1871 N N . MET B 1 126 ? 25.552 21.611 -25.117 1.00 21.40 124 MET B N 1
ATOM 1872 C CA . MET B 1 126 ? 24.986 22.564 -24.178 1.00 18.99 124 MET B CA 1
ATOM 1873 C C . MET B 1 126 ? 25.498 23.977 -24.422 1.00 20.67 124 MET B C 1
ATOM 1874 O O . MET B 1 126 ? 26.707 24.200 -24.635 1.00 21.61 124 MET B O 1
ATOM 1879 N N . ASP B 1 127 ? 24.587 24.926 -24.369 1.00 19.39 125 ASP B N 1
ATOM 1880 C CA . ASP B 1 127 ? 24.974 26.346 -24.273 1.00 21.16 125 ASP B CA 1
ATOM 1881 C C . ASP B 1 127 ? 25.258 26.615 -22.805 1.00 20.19 125 ASP B C 1
ATOM 1882 O O . ASP B 1 127 ? 24.361 26.716 -21.979 1.00 20.96 125 ASP B O 1
ATOM 1887 N N . ARG B 1 128 ? 26.532 26.746 -22.493 1.00 20.15 126 ARG B N 1
ATOM 1888 C CA . ARG B 1 128 ? 26.963 26.786 -21.109 1.00 25.45 126 ARG B CA 1
ATOM 1889 C C . ARG B 1 128 ? 26.615 28.101 -20.429 1.00 22.82 126 ARG B C 1
ATOM 1890 O O . ARG B 1 128 ? 26.466 28.141 -19.220 1.00 27.90 126 ARG B O 1
ATOM 1898 N N . SER B 1 129 ? 26.448 29.167 -21.214 1.00 22.66 127 SER B N 1
ATOM 1899 C CA . SER B 1 129 ? 25.966 30.427 -20.712 1.00 25.57 127 SER B CA 1
ATOM 1900 C C . SER B 1 129 ? 24.577 30.298 -20.054 1.00 24.92 127 SER B C 1
ATOM 1901 O O . SER B 1 129 ? 24.221 31.108 -19.168 1.00 21.38 127 SER B O 1
ATOM 1904 N N . LEU B 1 130 ? 23.817 29.279 -20.465 1.00 23.00 128 LEU B N 1
ATOM 1905 C CA . LEU B 1 130 ? 22.488 28.963 -19.859 1.00 24.09 128 LEU B CA 1
ATOM 1906 C C . LEU B 1 130 ? 22.522 27.924 -18.711 1.00 24.16 128 LEU B C 1
ATOM 1907 O O . LEU B 1 130 ? 21.473 27.539 -18.180 1.00 24.71 128 LEU B O 1
ATOM 1912 N N . ASP B 1 131 ? 23.707 27.468 -18.329 1.00 21.99 129 ASP B N 1
ATOM 1913 C CA . ASP B 1 131 ? 23.838 26.462 -17.265 1.00 22.68 129 ASP B CA 1
ATOM 1914 C C . ASP B 1 131 ? 23.858 27.149 -15.898 1.00 24.18 129 ASP B C 1
ATOM 1915 O O . ASP B 1 131 ? 24.855 27.115 -15.151 1.00 23.79 129 ASP B O 1
ATOM 1920 N N . ILE B 1 132 ? 22.721 27.734 -15.568 1.00 20.30 130 ILE B N 1
ATOM 1921 C CA . ILE B 1 132 ? 22.628 28.712 -14.481 1.00 24.70 130 ILE B CA 1
ATOM 1922 C C . ILE B 1 132 ? 22.903 28.127 -13.079 1.00 21.94 130 ILE B C 1
ATOM 1923 O O . ILE B 1 132 ? 23.374 28.849 -12.209 1.00 25.39 130 ILE B O 1
ATOM 1928 N N . ASN B 1 133 ? 22.665 26.823 -12.900 1.00 22.14 131 ASN B N 1
ATOM 1929 C CA . ASN B 1 133 ? 22.942 26.114 -11.629 1.00 24.96 131 ASN B CA 1
ATOM 1930 C C . ASN B 1 133 ? 24.303 25.420 -11.504 1.00 25.49 131 ASN B C 1
ATOM 1931 O O . ASN B 1 133 ? 24.601 24.811 -10.458 1.00 29.48 131 ASN B O 1
ATOM 1936 N N . ALA B 1 134 ? 25.125 25.517 -12.536 1.00 25.79 132 ALA B N 1
ATOM 1937 C CA . ALA B 1 134 ? 26.450 24.907 -12.524 1.00 28.05 132 ALA B CA 1
ATOM 1938 C C . ALA B 1 134 ? 27.492 25.929 -12.115 1.00 30.45 132 ALA B C 1
ATOM 1939 O O . ALA B 1 134 ? 27.233 27.154 -12.085 1.00 30.30 132 ALA B O 1
#

GO terms:
  GO:0005515 protein binding (F, IPI)
  GO:0005829 cytosol (C, IDA)

Organism: Homo sapiens (NCBI:txid9606)

Secondary structure (DSSP, 8-state):
--HHHHHHHTTSGGGGB-TTT--BS--EEETTTTEEE-HHHHHHHHHH-TTT--EEETTTS---HHHHHHHHT-HHHHHHHHHTTT--SS-----SHHHHHHHHIIIIIS-TT--TT-/--SHHHHHHHTTSGGGGB-TTT--BS--EEETTTTEEE-HHHHHHHHTT-TTT--EEETTTS---HHHHHHHHTSHHHHHHHHHTTT--TT-----SHHHHHHHHHHHHTS-TT--GGG-TT-

Nearest PDB structures (foldseek):
  2iqj-assembly1_A  TM=1.009E+00  e=4.704E-25  Homo sapiens
  2crr-assembly1_A  TM=9.682E-01  e=1.471E-18  Homo sapiens
  3t9k-assembly1_A  TM=9.264E-01  e=2.283E-12  Homo sapiens
  2b0o-assembly3_F  TM=9.136E-01  e=1.273E-11  Homo sapiens
  1dcq-assembly1_A  TM=9.243E-01  e=3.755E-11  Mus musculus

Foldseek 3Di:
DCLVVLVVLCPPPLNQAALQQGHGRAFKDFQQLQEGHHPLVLVLQVVVDVVFTDMDGSPPDDDDPVSSVSNVVDYSVNSCCFQQVQPPPPDDRDDDRVSSSVRVCCRTVVSVRGDPVD/DVCLVLLVVLCPPPLNQAALQQGHGDAFKDFQQLQEGHHPLVLVLQVVVDVVFTDMDGSPPDDDDPVSSVSNVVDYSVNLCCFQVVQPDPPDDRDDDRVSSSVSVCCRTVVSVRGPVVSVVVD

Sequence (241 aa):
RYQAVLANNLLLEEDNKFCADCQSKGPRWASWNIGVFICIRCAGIHRNLGVHISRVKSVNLDQWTQEQIQCMQEMGNGKANRLYEAYLPETFRRPQIDPAVEGFIRDKYEKKKYMDRSLDRYQAVLANLLLEEDNKFCADCQSKGPRWASWNIGVFICIRCAGIHRNLGVHISRVKSVNLDQQWTQEQIQCMQEEMGNGKANRLYEAYLPETFRRPQIDPAVEGFIRDKYEKKKYMDRSLDINA

B-factor: mean 25.11, std 6.96, range [2.0, 51.56]

Solvent-accessible surface area: 13059 Å² total; per-residue (Å²): 132,75,91,68,48,3,52,95,14,22,126,92,128,84,3,52,90,1,13,0,5,88,43,172,28,1,108,45,0,0,18,50,14,1,0,0,0,19,123,63,0,1,25,26,0,133,129,20,4,62,23,25,2,43,30,9,2,16,99,147,60,168,19,46,98,104,1,7,72,42,2,96,112,47,3,10,14,95,3,70,145,26,30,12,44,133,27,66,117,126,67,90,64,21,106,119,82,100,47,0,38,35,8,0,62,24,4,7,36,132,56,111,29,26,29,193,111,130,168,110,61,120,72,50,5,50,94,10,19,121,93,131,81,1,68,87,0,11,0,8,86,37,133,44,3,109,48,0,0,9,38,10,0,0,0,0,15,127,58,0,0,24,19,0,137,126,10,25,105,156,23,3,73,32,31,3,13,92,150,68,161,15,56,88,40,11,6,74,20,1,100,109,31,3,11,11,82,2,64,139,6,22,10,42,134,28,70,119,134,69,88,62,22,114,120,73,93,45,0,84,38,9,0,99,33,3,11,70,124,68,118,29,5,35,173,95,82,18,103,70,62

InterPro domains:
  IPR001164 Arf GTPase activating protein [PF01412] (15-126)
  IPR001164 Arf GTP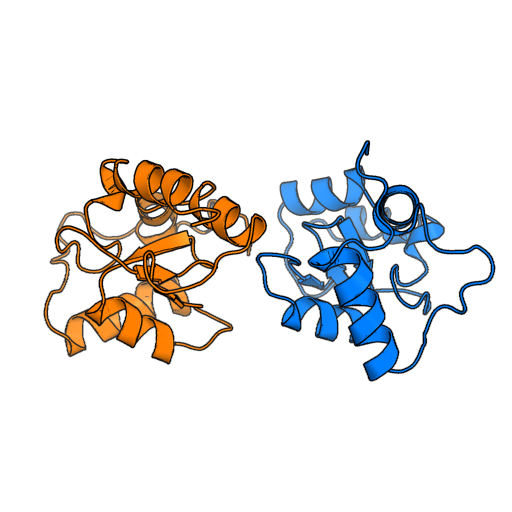ase activating protein [PR00405] (25-44)
  IPR001164 Arf GTPase activating protein [PR00405] (44-61)
  IPR001164 Arf GTPase activating protein [PR00405] (65-86)
  IPR001164 Arf GTPase activating protein [PS50115] (13-137)
  IPR001164 Arf GTPase activating protein [SM00105] (13-131)
  IPR037278 ARFGAP/RecO-like zinc finger [SSF57863] (12-125)
  IPR038508 ArfGAP domain superfamily [G3DSA:1.10.220.150] (1-132)
  IPR051718 ADP Ribosylation Factor GTPase-Activating [PTHR45705] (4-429)

Radius of gyration: 19.68 Å; Cα contacts (8 Å, |Δi|>4): 394; chains: 2; bounding box: 41×40×64 Å

CATH classification: 1.10.220.150